Protein 1SCZ (pdb70)

Solvent-accessible surface area: 13962 Å² total; per-residue (Å²): 159,217,119,149,182,227,98,128,88,90,202,120,140,92,137,73,35,98,138,87,110,128,26,112,105,64,40,42,58,84,38,23,84,39,53,0,27,0,90,40,0,45,52,52,53,158,120,113,20,125,62,30,90,158,196,61,64,17,143,11,9,50,24,0,15,7,0,48,0,0,6,34,0,1,106,79,55,71,47,0,3,0,13,44,97,68,155,92,66,62,112,33,147,97,28,14,0,1,21,16,17,71,22,120,232,44,116,44,30,2,10,3,94,68,0,50,99,37,38,50,10,72,0,17,91,98,15,126,73,12,32,70,64,2,172,90,64,142,33,69,116,127,26,52,75,51,12,3,0,1,0,29,47,22,17,114,156,54,34,98,86,53,88,14,84,12,40,71,108,8,3,0,10,0,2,1,7,15,63,114,105,57,83,38,97,41,147,76,129,115,77,115,20,11,12,2,60,0,0,0,0,13,5,87,122,20,0,66,34,211,40,0,74,15,0,2,51,6,0,47,55,2,1,49,62,23,76,54,60,149,114,97,98

InterPro domains:
  IPR000089 Biotin/lipoyl attachment [PF00364] (5-76)
  IPR000089 Biotin/lipoyl attachment [PS50968] (3-78)
  IPR001078 2-oxoacid dehydrogenase acyltransferase, catalytic domain [PF00198] (175-403)
  IPR003016 2-oxo acid dehydrogenase, lipoyl-binding site [PS00189] (28-57)
  IPR004167 Peripheral subunit-binding domain [PF02817] (114-147)
  IPR004167 Peripheral subunit-binding domain [PS51826] (113-150)
  IPR006255 Dihydrolipoamide succinyltransferase [TIGR01347] (4-405)
  IPR011053 Single hybrid motif [SSF51230] (2-95)
  IPR023213 Chloramphenicol acetyltransferase-like domain superfamily [G3DSA:3.30.559.10] (159-402)
  IPR036625 E3-binding domain superfamily [G3DSA:4.10.320.10] (103-153)
  IPR036625 E3-binding domain superfamily [SSF47005] (106-151)
  IPR050537 2-oxoacid dehydrogenase [PTHR43416] (1-404)

Structure (mmCIF, N/CA/C/O backbone):
data_1SCZ
#
_entry.id   1SCZ
#
_cell.length_a   220.576
_cell.length_b   220.576
_cell.length_c   220.576
_cell.angle_alpha   90.00
_cell.angle_beta   90.00
_cell.angle_gamma   90.00
#
_symmetry.space_group_name_H-M   'F 4 3 2'
#
loop_
_entity.id
_entity.type
_entity.pdbx_description
1 polymer 'Dihydrolipoamide Succinyltransferase'
2 water water
#
loop_
_atom_site.group_PDB
_atom_site.id
_atom_site.type_symbol
_atom_site.label_atom_id
_atom_site.label_alt_id
_atom_site.label_comp_id
_atom_site.label_asym_id
_atom_site.label_entity_id
_atom_site.label_seq_id
_atom_site.pdbx_PDB_ins_code
_atom_site.Cartn_x
_atom_site.Cartn_y
_atom_site.Cartn_z
_atom_site.occupancy
_atom_site.B_iso_or_equiv
_atom_site.auth_seq_id
_atom_site.auth_comp_id
_atom_site.auth_asym_id
_atom_site.auth_atom_id
_atom_site.pdbx_PDB_model_num
ATOM 1 N N . ALA A 1 1 ? 49.520 119.727 51.425 1.00 40.23 172 ALA A N 1
ATOM 2 C CA . ALA A 1 1 ? 50.939 119.354 51.687 1.00 39.96 172 ALA A CA 1
ATOM 3 C C . ALA A 1 1 ? 51.701 120.488 52.382 1.00 38.48 172 ALA A C 1
ATOM 4 O O . ALA A 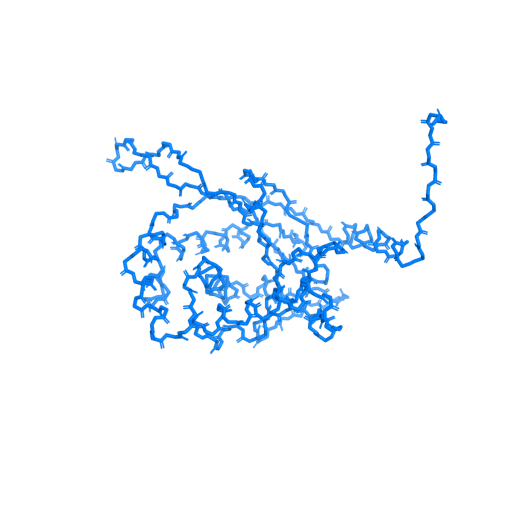1 1 ? 52.147 120.325 53.517 1.00 40.67 172 ALA A O 1
ATOM 6 N N . ARG A 1 2 ? 51.844 121.629 51.709 1.00 35.41 173 ARG A N 1
ATOM 7 C CA . ARG A 1 2 ? 52.559 122.778 52.276 1.00 32.38 173 ARG A CA 1
ATOM 8 C C . ARG A 1 2 ? 51.940 123.200 53.616 1.00 31.24 173 ARG A C 1
ATOM 9 O O . ARG A 1 2 ? 50.717 123.238 53.761 1.00 28.61 173 ARG A O 1
ATOM 17 N N . SER A 1 3 ? 52.781 123.524 54.594 1.00 29.54 174 SER A N 1
ATOM 18 C CA . SER A 1 3 ? 52.280 123.913 55.908 1.00 30.59 174 SER A CA 1
ATOM 19 C C . SER A 1 3 ? 51.594 125.281 55.964 1.00 30.48 174 SER A C 1
ATOM 20 O O . SER A 1 3 ? 51.058 125.665 56.998 1.00 28.73 174 SER A O 1
ATOM 23 N N . GLU A 1 4 ? 51.602 126.010 54.853 1.00 31.52 175 GLU A N 1
ATOM 24 C CA . GLU A 1 4 ? 50.952 127.314 54.809 1.00 33.66 175 GLU A CA 1
ATOM 25 C C . GLU A 1 4 ? 50.366 127.640 53.445 1.00 33.90 175 GLU A C 1
ATOM 26 O O . 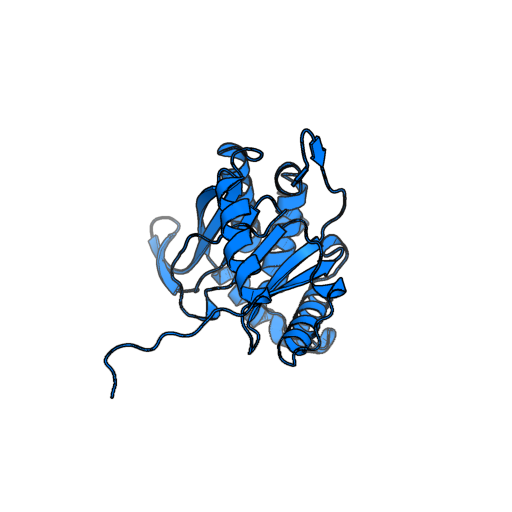GLU A 1 4 ? 50.952 127.322 52.411 1.00 33.22 175 GLU A O 1
ATOM 32 N N . LYS A 1 5 ? 49.193 128.264 53.457 1.00 34.20 176 LYS A N 1
ATOM 33 C CA . LYS A 1 5 ? 48.506 128.648 52.234 1.00 35.72 176 LYS A CA 1
ATOM 34 C C . LYS A 1 5 ? 48.238 130.147 52.258 1.00 36.53 176 LYS A C 1
ATOM 35 O O . LYS A 1 5 ? 47.446 130.637 53.064 1.00 35.75 176 LYS A O 1
ATOM 41 N N . ARG A 1 6 ? 48.904 130.870 51.367 1.00 37.04 177 ARG A N 1
ATOM 42 C CA . ARG A 1 6 ? 48.757 132.313 51.290 1.00 39.26 177 ARG A CA 1
ATOM 43 C C . ARG A 1 6 ? 47.749 132.691 50.205 1.00 40.54 177 ARG A C 1
ATOM 44 O O . ARG A 1 6 ? 47.964 132.411 49.027 1.00 41.84 177 ARG A O 1
ATOM 52 N N . VAL A 1 7 ? 46.644 133.315 50.605 1.00 40.83 178 VAL A N 1
ATOM 53 C CA . VAL A 1 7 ? 45.617 133.724 49.653 1.00 41.57 178 VAL A CA 1
ATOM 54 C C . VAL A 1 7 ? 45.458 135.241 49.638 1.00 42.44 178 VAL A C 1
ATOM 55 O O . VAL A 1 7 ? 45.094 135.854 50.642 1.00 41.84 178 VAL A O 1
ATOM 59 N N . PRO A 1 8 ? 45.743 135.870 48.490 1.00 43.42 179 PRO A N 1
ATOM 60 C CA . PRO A 1 8 ? 45.623 137.324 48.366 1.00 44.05 179 PRO A CA 1
ATOM 61 C C . PRO A 1 8 ? 44.192 137.794 48.596 1.00 43.96 179 PRO A C 1
ATOM 62 O O . PRO A 1 8 ? 43.237 137.123 48.197 1.00 42.67 179 PRO A O 1
ATOM 66 N N . MET A 1 9 ? 44.046 138.939 49.251 1.00 45.60 180 MET A N 1
ATOM 67 C CA . MET A 1 9 ? 42.723 139.497 49.501 1.00 48.33 180 MET A CA 1
ATOM 68 C C . MET A 1 9 ? 42.303 140.249 48.248 1.00 49.39 180 MET A C 1
ATOM 69 O O . MET A 1 9 ? 43.117 140.952 47.647 1.00 48.38 180 MET A O 1
ATOM 74 N N . THR A 1 10 ? 41.043 140.098 47.850 1.00 51.44 181 THR A N 1
ATOM 75 C CA . THR A 1 10 ? 40.545 140.805 46.678 1.00 54.07 181 THR A CA 1
ATOM 76 C C . THR A 1 10 ? 40.630 142.295 46.988 1.00 56.10 181 THR A C 1
ATOM 77 O O . THR A 1 10 ? 40.783 142.684 48.148 1.00 55.52 181 THR A O 1
ATOM 81 N N . ARG A 1 11 ? 40.531 143.125 45.955 1.00 58.92 182 ARG A N 1
ATOM 82 C CA . ARG A 1 11 ? 40.605 144.569 46.130 1.00 61.41 182 ARG A CA 1
ATOM 83 C C . ARG A 1 11 ? 39.394 145.080 46.908 1.00 61.44 182 ARG A C 1
ATOM 84 O O . ARG A 1 11 ? 39.501 146.034 47.677 1.00 60.33 182 ARG A O 1
ATOM 92 N N . LEU A 1 12 ? 38.244 144.439 46.715 1.00 62.21 183 LEU A N 1
ATOM 93 C CA . LEU A 1 12 ? 37.035 144.856 47.419 1.00 63.55 183 LEU A CA 1
ATOM 94 C C . LEU A 1 12 ? 37.251 144.582 48.910 1.00 64.34 183 LEU A C 1
ATOM 95 O O . LEU A 1 12 ? 37.216 145.505 49.721 1.00 64.43 183 LEU A O 1
ATOM 100 N N . ARG A 1 13 ? 37.497 143.317 49.254 1.00 65.52 184 ARG A N 1
ATOM 101 C CA . ARG A 1 13 ? 37.728 142.896 50.642 1.00 66.60 184 ARG A CA 1
ATOM 102 C C . ARG A 1 13 ? 38.902 143.663 51.256 1.00 67.11 184 ARG A C 1
ATOM 103 O O . ARG A 1 13 ? 39.036 143.745 52.480 1.00 67.18 184 ARG A O 1
ATOM 111 N N . LYS A 1 14 ? 39.755 144.212 50.392 1.00 67.29 185 LYS A N 1
ATOM 112 C CA . LYS A 1 14 ? 40.917 144.989 50.819 1.00 67.84 185 LYS A CA 1
ATOM 113 C C . LYS A 1 14 ? 40.425 146.234 51.554 1.00 68.16 185 LYS A C 1
ATOM 114 O O . LYS A 1 14 ? 40.889 146.522 52.670 1.00 68.78 185 LYS A O 1
ATOM 120 N N . ARG A 1 15 ? 39.490 146.958 50.934 1.00 67.94 186 ARG A N 1
ATOM 121 C CA . ARG A 1 15 ? 38.948 148.178 51.513 1.00 67.90 186 ARG A CA 1
ATOM 122 C C . ARG A 1 15 ? 37.615 147.943 52.233 1.00 66.90 186 ARG A C 1
ATOM 123 O O . ARG A 1 15 ? 36.709 148.788 52.206 1.00 68.20 186 ARG A O 1
ATOM 131 N N . VAL A 1 16 ? 37.491 146.788 52.866 1.00 65.20 187 VAL A N 1
ATOM 132 C CA . VAL A 1 16 ? 36.297 146.460 53.625 1.00 63.82 187 VAL A CA 1
ATOM 133 C C . VAL A 1 16 ? 36.847 146.226 55.022 1.00 63.39 187 VAL A C 1
ATOM 134 O O . VAL A 1 16 ? 36.253 146.619 56.041 1.00 62.43 187 VAL A O 1
ATOM 138 N N . ALA A 1 17 ? 38.008 145.577 55.029 1.00 62.81 188 ALA A N 1
ATOM 139 C CA . ALA A 1 17 ? 38.754 145.281 56.228 1.00 62.95 188 ALA A CA 1
ATOM 140 C C . ALA A 1 17 ? 39.462 146.590 56.530 1.00 63.17 188 ALA A C 1
ATOM 141 O O . ALA A 1 17 ? 39.737 146.897 5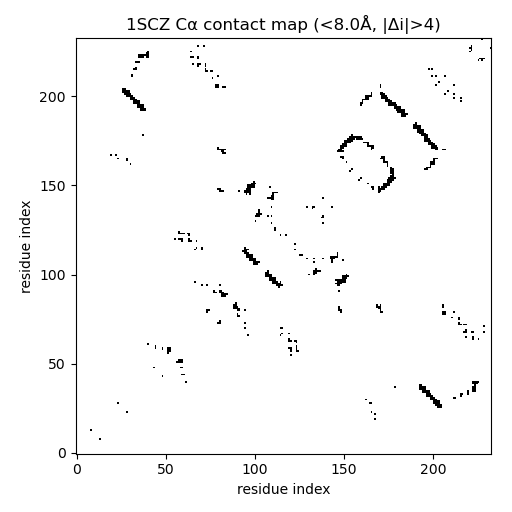7.683 1.00 63.02 188 ALA A O 1
ATOM 143 N N . GLU A 1 18 ? 39.758 147.356 55.480 1.00 64.14 189 GLU A N 1
ATOM 144 C CA . GLU A 1 18 ? 40.429 148.646 55.632 1.00 65.10 189 GLU A CA 1
ATOM 145 C C . GLU A 1 18 ? 39.412 149.761 55.721 1.00 65.17 189 GLU A C 1
ATOM 146 O O . GLU A 1 18 ? 39.607 150.849 55.174 1.00 66.60 189 GLU A O 1
ATOM 152 N N . ARG A 1 19 ? 38.301 149.475 56.378 1.00 64.44 190 ARG A N 1
ATOM 153 C CA . ARG A 1 19 ? 37.268 150.483 56.571 1.00 63.38 190 ARG A CA 1
ATOM 154 C C . ARG A 1 19 ? 36.749 150.322 57.981 1.00 61.51 190 ARG A C 1
ATOM 155 O O . ARG A 1 19 ? 36.710 151.294 58.736 1.00 61.43 190 ARG A O 1
ATOM 163 N N . LEU A 1 20 ? 36.396 149.098 58.367 1.00 60.10 191 LEU A N 1
ATOM 164 C CA . LEU A 1 20 ? 35.914 148.893 59.731 1.00 58.44 191 LEU A CA 1
ATOM 165 C C . LEU A 1 20 ? 37.042 149.267 60.679 1.00 56.59 191 LEU A C 1
ATOM 166 O O . LEU A 1 20 ? 36.799 149.598 61.838 1.00 58.08 191 LEU A O 1
ATOM 171 N N . LEU A 1 21 ? 38.277 149.212 60.185 1.00 54.28 192 LEU A N 1
ATOM 172 C CA . LEU A 1 21 ? 39.440 149.548 60.996 1.00 51.51 192 LEU A CA 1
ATOM 173 C C . LEU A 1 21 ? 39.538 151.059 61.102 1.00 51.92 192 LEU A C 1
ATOM 174 O O . LEU A 1 21 ? 39.903 151.598 62.147 1.00 52.61 192 LEU A O 1
ATOM 179 N N . GLU A 1 22 ? 39.208 151.740 60.010 1.00 51.18 193 GLU A N 1
ATOM 180 C CA . GLU A 1 22 ? 39.261 153.196 59.974 1.00 51.10 193 GLU A CA 1
ATOM 181 C C . GLU A 1 22 ? 38.141 153.762 60.826 1.00 49.95 193 GLU A C 1
ATOM 182 O O . GLU A 1 22 ? 38.350 154.675 61.626 1.00 48.47 193 GLU A O 1
ATOM 188 N N . ALA A 1 23 ? 36.948 153.207 60.648 1.00 48.65 194 ALA A N 1
ATOM 189 C CA . ALA A 1 23 ? 35.780 153.647 61.395 1.00 47.40 194 ALA A CA 1
ATOM 190 C C . ALA A 1 23 ? 35.912 153.269 62.865 1.00 46.73 194 ALA A C 1
ATOM 191 O O . ALA A 1 23 ? 35.590 154.062 63.745 1.00 46.81 194 ALA A O 1
ATOM 193 N N . LYS A 1 24 ? 36.398 152.061 63.127 1.00 46.85 195 LYS A N 1
ATOM 194 C CA . LYS A 1 24 ? 36.565 151.586 64.497 1.00 47.54 195 LYS A CA 1
ATOM 195 C C . LYS A 1 24 ? 37.570 152.437 65.268 1.00 46.56 195 LYS A C 1
ATOM 196 O O . LYS A 1 24 ? 37.502 152.526 66.492 1.00 47.42 195 LYS A O 1
ATOM 202 N N . ASN A 1 25 ? 38.503 153.059 64.555 1.00 44.89 196 ASN A N 1
ATOM 203 C CA . ASN A 1 25 ? 39.503 153.902 65.205 1.00 43.44 196 ASN A CA 1
ATOM 204 C C . ASN A 1 25 ? 39.059 155.356 65.204 1.00 41.74 196 ASN A C 1
ATOM 205 O O . ASN A 1 25 ? 39.704 156.218 65.796 1.00 41.30 196 ASN A O 1
ATOM 210 N N . SER A 1 26 ? 37.943 155.618 64.540 1.00 39.52 197 SER A N 1
ATOM 211 C CA . SER A 1 26 ? 37.408 156.965 64.462 1.00 38.20 197 SER A CA 1
ATOM 212 C C . SER A 1 26 ? 36.292 157.186 65.482 1.00 35.56 197 SER A C 1
ATOM 213 O O . SER A 1 26 ? 35.826 158.310 65.667 1.00 36.09 197 SER A O 1
ATOM 216 N N . THR A 1 27 ? 35.868 156.114 66.145 1.00 32.14 198 THR A N 1
ATOM 217 C CA . THR A 1 27 ? 34.804 156.209 67.137 1.00 28.62 198 THR A CA 1
ATOM 218 C C . THR A 1 27 ? 35.257 155.677 68.497 1.00 25.17 198 THR A C 1
ATOM 219 O O . THR A 1 27 ? 36.228 154.928 68.586 1.00 25.14 198 THR A O 1
ATOM 223 N N . ALA A 1 28 ? 34.557 156.071 69.556 1.00 20.12 199 ALA A N 1
ATOM 224 C CA . ALA A 1 28 ? 34.902 155.617 70.900 1.00 17.76 199 ALA A CA 1
ATOM 225 C C . ALA A 1 28 ? 33.854 154.605 71.351 1.00 16.00 199 ALA A C 1
ATOM 226 O O . ALA A 1 28 ? 33.020 154.883 72.213 1.00 13.09 199 ALA A O 1
ATOM 228 N N . MET A 1 29 ? 33.903 153.421 70.763 1.00 13.92 200 MET A N 1
ATOM 229 C CA . MET A 1 29 ? 32.926 152.399 71.086 1.00 14.18 200 MET A CA 1
ATOM 230 C C . MET A 1 29 ? 33.087 151.781 72.469 1.00 13.35 200 MET A C 1
ATOM 231 O O . MET A 1 29 ? 34.191 151.446 72.891 1.00 9.57 200 MET A O 1
ATOM 236 N N . LEU A 1 30 ? 31.958 151.650 73.159 1.00 11.71 201 LEU A N 1
ATOM 237 C CA . LEU A 1 30 ? 31.890 151.038 74.477 1.00 10.68 201 LEU A CA 1
ATOM 238 C C . LEU A 1 30 ? 30.694 150.099 74.395 1.00 11.19 201 LEU A C 1
ATOM 239 O O . LEU A 1 30 ? 29.912 150.180 73.449 1.00 11.45 201 LEU A O 1
ATOM 244 N N . THR A 1 31 ? 30.546 149.206 75.367 1.00 10.45 202 THR A N 1
ATOM 245 C CA . THR A 1 31 ? 29.420 148.280 75.355 1.00 9.73 202 THR A CA 1
ATOM 246 C C . THR A 1 31 ? 28.805 148.180 76.741 1.00 11.25 202 THR A C 1
ATOM 247 O O . THR A 1 31 ? 29.518 148.116 77.749 1.00 10.41 202 THR A O 1
ATOM 251 N N . THR A 1 32 ? 27.477 148.198 76.790 1.00 9.91 203 THR A N 1
ATOM 252 C CA . THR A 1 32 ? 26.769 148.083 78.050 1.00 11.49 203 THR A CA 1
ATOM 253 C C . THR A 1 32 ? 25.816 146.897 77.888 1.00 11.42 203 THR A C 1
ATOM 254 O O . THR A 1 32 ? 25.349 146.617 76.778 1.00 9.21 203 THR A O 1
ATOM 258 N N . PHE A 1 33 ? 25.547 146.196 78.988 1.00 9.12 204 PHE A N 1
ATOM 259 C CA . PHE A 1 33 ? 24.723 144.993 78.951 1.00 10.36 204 PHE A CA 1
ATOM 260 C C . PHE A 1 33 ? 23.535 144.980 79.899 1.00 10.52 204 PHE A C 1
ATOM 261 O O . PHE A 1 33 ? 23.485 145.710 80.885 1.00 10.25 204 PHE A O 1
ATOM 269 N N . ASN A 1 34 ? 22.592 144.099 79.595 1.00 11.34 205 ASN A N 1
ATOM 270 C CA . ASN A 1 34 ? 21.422 143.901 80.425 1.00 12.05 205 ASN A CA 1
ATOM 271 C C . ASN A 1 34 ? 20.850 142.540 80.052 1.00 11.56 205 ASN A C 1
ATOM 272 O O . ASN A 1 34 ? 21.407 141.844 79.197 1.00 11.88 205 ASN A O 1
ATOM 277 N N . GLU A 1 35 ? 19.756 142.152 80.694 1.00 10.32 206 GLU A N 1
ATOM 278 C CA . GLU A 1 35 ? 19.140 140.856 80.426 1.00 12.94 206 GLU A CA 1
ATOM 279 C C . GLU A 1 35 ? 17.629 141.016 80.335 1.00 12.80 206 GLU A C 1
ATOM 280 O O . GLU A 1 35 ? 17.065 141.961 80.883 1.00 12.78 206 GLU A O 1
ATOM 286 N N . VAL A 1 36 ? 16.971 140.087 79.654 1.00 11.78 207 VAL A N 1
ATOM 287 C CA . VAL A 1 36 ? 15.533 140.183 79.507 1.00 12.82 207 VAL A CA 1
ATOM 288 C C . VAL A 1 36 ? 14.841 138.837 79.581 1.00 11.65 207 VAL A C 1
ATOM 289 O O . VAL A 1 36 ? 15.306 137.850 79.006 1.00 11.18 207 VAL A O 1
ATOM 293 N N . ASN A 1 37 ? 13.732 138.815 80.312 1.00 9.66 208 ASN A N 1
ATOM 294 C CA . ASN A 1 37 ? 12.916 137.619 80.468 1.00 10.83 208 ASN A CA 1
ATOM 295 C C . ASN A 1 37 ? 12.024 137.546 79.227 1.00 10.44 208 ASN A C 1
ATOM 296 O O . ASN A 1 37 ? 11.163 138.397 79.029 1.00 11.36 208 ASN A O 1
ATOM 301 N N . MET A 1 38 ? 12.242 136.531 78.398 1.00 10.76 209 MET A N 1
ATOM 302 C CA . MET A 1 38 ? 11.480 136.355 77.163 1.00 11.50 209 MET A CA 1
ATOM 303 C C . MET A 1 38 ? 10.181 135.561 77.332 1.00 11.81 209 MET A C 1
ATOM 304 O O . MET A 1 38 ? 9.449 135.347 76.367 1.00 12.41 209 MET A O 1
ATOM 309 N N . LYS A 1 39 ? 9.896 135.133 78.556 1.00 12.95 210 LYS A N 1
ATOM 310 C CA . LYS A 1 39 ? 8.687 134.359 78.829 1.00 15.00 210 LYS A CA 1
ATOM 311 C C . LYS A 1 39 ? 7.420 135.083 78.351 1.00 13.45 210 LYS A C 1
ATOM 312 O O . LYS A 1 39 ? 6.588 134.501 77.654 1.00 13.79 210 LYS A O 1
ATOM 318 N N . PRO A 1 40 ? 7.255 136.364 78.719 1.00 13.79 211 PRO A N 1
ATOM 319 C CA . PRO A 1 40 ? 6.051 137.074 78.273 1.00 12.62 211 PRO A CA 1
ATOM 320 C C . PRO A 1 40 ? 5.869 137.049 76.757 1.00 12.27 211 PRO A C 1
ATOM 321 O O . PRO A 1 40 ? 4.776 136.777 76.265 1.00 11.36 211 PRO A O 1
ATOM 325 N N . ILE A 1 41 ? 6.936 137.316 76.009 1.00 12.04 212 ILE A N 1
ATOM 326 C CA . ILE A 1 41 ? 6.827 137.299 74.553 1.00 11.82 212 ILE A CA 1
ATOM 327 C C . ILE A 1 41 ? 6.602 135.885 74.025 1.00 12.80 212 ILE A C 1
ATOM 328 O O . ILE A 1 41 ? 5.831 135.687 73.081 1.00 12.20 212 ILE A O 1
ATOM 333 N N . MET A 1 42 ? 7.258 134.900 74.630 1.00 12.20 213 MET A N 1
ATOM 334 C CA . MET A 1 42 ? 7.067 133.522 74.193 1.00 14.94 213 MET A CA 1
ATOM 335 C C . MET A 1 42 ? 5.622 133.085 74.445 1.00 14.90 213 MET A C 1
ATOM 336 O O . MET A 1 42 ? 5.056 132.328 73.662 1.00 15.46 213 MET A O 1
ATOM 341 N N . ASP A 1 43 ? 5.023 133.567 75.531 1.00 14.54 214 ASP A N 1
ATOM 342 C CA . ASP A 1 43 ? 3.636 133.222 75.827 1.00 16.50 214 ASP A CA 1
ATOM 343 C C . ASP A 1 43 ? 2.679 133.892 74.844 1.00 15.89 214 ASP A C 1
ATOM 344 O O . ASP A 1 43 ? 1.660 133.313 74.482 1.00 17.51 214 ASP A O 1
ATOM 349 N N . LEU A 1 44 ? 3.000 135.112 74.417 1.00 15.60 215 LEU A N 1
ATOM 350 C CA . LEU A 1 44 ? 2.146 135.814 73.464 1.00 15.17 215 LEU A CA 1
ATOM 351 C C . LEU A 1 44 ? 2.163 135.082 72.126 1.00 17.05 215 LEU A C 1
ATOM 352 O O . LEU A 1 44 ? 1.133 134.977 71.453 1.00 18.05 215 LEU A O 1
ATOM 357 N N . ARG A 1 45 ? 3.328 134.574 71.735 1.00 16.67 216 ARG A N 1
ATOM 358 C CA . ARG A 1 45 ? 3.429 133.844 70.477 1.00 18.28 216 ARG A CA 1
ATOM 359 C C . ARG A 1 45 ? 2.614 132.545 70.548 1.00 18.86 216 ARG A C 1
ATOM 360 O O . ARG A 1 45 ? 1.940 132.175 69.590 1.00 18.35 216 ARG A O 1
ATOM 368 N N . LYS A 1 46 ? 2.673 131.854 71.682 1.00 19.27 217 LYS A N 1
ATOM 369 C CA . LYS A 1 46 ? 1.918 130.612 71.842 1.00 22.55 217 LYS A CA 1
ATOM 370 C C . LYS A 1 46 ? 0.408 130.873 71.903 1.00 21.72 217 LYS A C 1
ATOM 371 O O . LYS A 1 46 ? -0.385 130.140 71.315 1.00 19.92 217 LYS A O 1
ATOM 377 N N . GLN A 1 47 ? 0.014 131.927 72.607 1.00 21.17 218 GLN A N 1
ATOM 378 C CA . GLN A 1 47 ? -1.402 132.235 72.733 1.00 22.16 218 GLN A CA 1
ATOM 379 C C . GLN A 1 47 ? -2.052 132.783 71.461 1.00 20.69 218 GLN A C 1
ATOM 380 O O . GLN A 1 47 ? -3.167 132.398 71.124 1.00 21.03 218 GLN A O 1
ATOM 386 N N . TYR A 1 48 ? -1.349 133.662 70.749 1.00 18.06 219 TYR A N 1
ATOM 387 C CA . TYR A 1 48 ? -1.903 134.289 69.551 1.00 18.10 219 TYR A CA 1
ATOM 388 C C . TYR A 1 48 ? -1.282 133.917 68.207 1.00 17.76 219 TYR A C 1
ATOM 389 O O . TYR A 1 48 ? -1.730 134.401 67.168 1.00 18.00 219 TYR A O 1
ATOM 398 N N . GLY A 1 49 ? -0.257 133.072 68.226 1.00 18.33 220 GLY A N 1
ATOM 399 C CA . GLY A 1 49 ? 0.411 132.688 66.995 1.00 19.80 220 GLY A CA 1
ATOM 400 C C . GLY A 1 49 ? -0.495 132.192 65.881 1.00 21.61 220 GLY A C 1
ATOM 401 O O . GLY A 1 49 ? -0.425 132.676 64.751 1.00 21.61 220 GLY A O 1
ATOM 402 N N . GLU A 1 50 ? -1.349 131.225 66.193 1.00 23.14 221 GLU A N 1
ATOM 403 C CA . GLU A 1 50 ? -2.254 130.668 65.196 1.00 25.06 221 GLU A CA 1
ATOM 404 C C . GLU A 1 50 ? -3.178 131.738 64.624 1.00 22.67 221 GLU A C 1
ATOM 405 O O . GLU A 1 50 ? -3.244 131.924 63.411 1.00 22.79 221 GLU A O 1
ATOM 411 N N . ALA A 1 51 ? -3.882 132.449 65.498 1.00 20.29 222 ALA A N 1
ATOM 412 C CA . ALA A 1 51 ? -4.802 133.496 65.056 1.00 21.01 222 ALA A CA 1
ATOM 413 C C . ALA A 1 51 ? -4.079 134.634 64.338 1.00 20.28 222 ALA A C 1
ATOM 414 O O . ALA A 1 51 ? -4.650 135.281 63.457 1.00 22.50 222 ALA A O 1
ATOM 416 N N . PHE A 1 52 ? -2.829 134.887 64.711 1.00 18.52 223 PHE A N 1
ATOM 417 C CA . PHE A 1 52 ? -2.065 135.957 64.074 1.00 18.17 223 PHE A CA 1
ATOM 418 C C . PHE A 1 52 ? -1.783 135.587 62.621 1.00 18.20 223 PHE A C 1
ATOM 419 O O . PHE A 1 52 ? -1.993 136.390 61.717 1.00 17.16 223 PHE A O 1
ATOM 427 N N . GLU A 1 53 ? -1.304 134.366 62.403 1.00 21.37 224 GLU A N 1
ATOM 428 C CA . GLU A 1 53 ? -0.981 133.914 61.053 1.00 25.20 224 GLU A CA 1
ATOM 429 C C . GLU A 1 53 ? -2.217 133.843 60.163 1.00 25.58 224 GLU A C 1
ATOM 430 O O . GLU A 1 53 ? -2.152 134.171 58.977 1.00 25.44 224 GLU A O 1
ATOM 436 N N . LYS A 1 54 ? -3.341 133.421 60.735 1.00 26.34 225 LYS A N 1
ATOM 437 C CA . LYS A 1 54 ? -4.581 133.325 59.976 1.00 28.02 225 LYS A CA 1
ATOM 438 C C . LYS A 1 54 ? -5.061 134.696 59.516 1.00 27.25 225 LYS A C 1
ATOM 439 O O . LYS A 1 54 ? -5.490 134.860 58.374 1.00 27.27 225 LYS A O 1
ATOM 445 N N . ARG A 1 55 ? -4.981 135.683 60.404 1.00 25.40 226 ARG A N 1
ATOM 446 C CA . ARG A 1 55 ? -5.419 137.033 60.073 1.00 23.84 226 ARG A CA 1
ATOM 447 C C . ARG A 1 55 ? -4.460 137.820 59.191 1.00 23.52 226 ARG A C 1
ATOM 448 O O . ARG A 1 55 ? -4.897 138.594 58.341 1.00 24.29 226 ARG A O 1
ATOM 456 N N . HIS A 1 56 ? -3.159 137.634 59.386 1.00 21.80 227 HIS A N 1
ATOM 457 C CA . HIS A 1 56 ? -2.187 138.404 58.618 1.00 22.19 227 HIS A CA 1
ATOM 458 C C . HIS A 1 56 ? -1.460 137.684 57.493 1.00 22.09 227 HIS A C 1
ATOM 459 O O . HIS A 1 56 ? -0.850 138.332 56.645 1.00 22.49 227 HIS A O 1
ATOM 466 N N . GLY A 1 57 ? -1.516 136.357 57.486 1.00 22.50 228 GLY A N 1
ATOM 467 C CA . GLY A 1 57 ? -0.833 135.611 56.446 1.00 24.05 228 GLY A CA 1
ATOM 468 C C . GLY A 1 57 ? 0.672 135.582 56.661 1.00 26.96 228 GLY A C 1
ATOM 469 O O . GLY A 1 57 ? 1.437 135.374 55.717 1.00 28.61 228 GLY A O 1
ATOM 470 N N . ILE A 1 58 ? 1.096 135.799 57.904 1.00 26.07 229 ILE A N 1
ATOM 471 C CA . ILE A 1 58 ? 2.513 135.789 58.261 1.00 25.84 229 ILE A CA 1
ATOM 472 C C . ILE A 1 58 ? 2.634 135.319 59.710 1.00 25.78 229 ILE A C 1
ATOM 473 O O . ILE A 1 58 ? 1.739 135.536 60.522 1.00 25.85 229 ILE A O 1
ATOM 478 N N . ARG A 1 59 ? 3.744 134.667 60.026 1.00 25.18 230 ARG A N 1
ATOM 479 C CA . ARG A 1 59 ? 3.982 134.152 61.365 1.00 26.37 230 ARG A CA 1
ATOM 480 C C . ARG A 1 59 ? 4.462 135.268 62.299 1.00 23.65 230 ARG A C 1
ATOM 481 O O . ARG A 1 59 ? 5.187 136.167 61.878 1.00 21.06 230 ARG A O 1
ATOM 489 N N . LEU A 1 60 ? 4.029 135.228 63.556 1.00 21.82 231 LEU A N 1
ATOM 490 C CA . LEU A 1 60 ? 4.453 136.229 64.532 1.00 20.55 231 LEU A CA 1
ATOM 491 C C . LEU A 1 60 ? 5.779 135.765 65.128 1.00 20.99 231 LEU A C 1
ATOM 492 O O . LEU A 1 60 ? 5.822 134.792 65.881 1.00 21.03 231 LEU A O 1
ATOM 497 N N . GLY A 1 61 ? 6.859 136.457 64.783 1.00 20.23 232 GLY A N 1
ATOM 498 C CA . GLY A 1 61 ? 8.163 136.080 65.298 1.00 20.76 232 GLY A CA 1
ATOM 499 C C . GLY A 1 61 ? 8.605 136.953 66.455 1.00 20.72 232 GLY A C 1
ATOM 500 O O . GLY A 1 61 ? 7.793 137.651 67.062 1.00 21.93 232 GLY A O 1
ATOM 501 N N . PHE A 1 62 ? 9.897 136.912 66.762 1.00 21.70 233 PHE A N 1
ATOM 502 C CA . PHE A 1 62 ? 10.453 137.708 67.846 1.00 21.01 233 PHE A CA 1
ATOM 503 C C . PHE A 1 62 ? 10.880 139.088 67.356 1.00 20.49 233 PHE A C 1
ATOM 504 O O . PHE A 1 62 ? 10.724 140.082 68.066 1.00 18.36 233 PHE A O 1
ATOM 512 N N . MET A 1 63 ? 11.415 139.137 66.140 1.00 20.51 234 MET A N 1
ATOM 513 C CA . MET A 1 63 ? 11.903 140.383 65.547 1.00 21.60 234 MET A CA 1
ATOM 514 C C . MET A 1 63 ? 10.966 141.583 65.552 1.00 20.59 234 MET A C 1
ATOM 515 O O . MET A 1 63 ? 11.422 142.704 65.775 1.00 21.44 234 MET A O 1
ATOM 520 N N . SER A 1 64 ? 9.675 141.381 65.287 1.00 18.21 235 SER A N 1
ATOM 521 C CA . SER A 1 64 ? 8.761 142.516 65.290 1.00 16.51 235 SER A CA 1
ATOM 522 C C . SER A 1 64 ? 8.692 143.125 66.687 1.00 14.79 235 SER A C 1
ATOM 523 O O . SER A 1 64 ? 8.555 144.339 66.822 1.00 15.27 235 SER A O 1
ATOM 526 N N . PHE A 1 65 ? 8.794 142.295 67.724 1.00 13.31 236 PHE A N 1
ATOM 527 C CA . PHE A 1 65 ? 8.791 142.819 69.094 1.00 12.74 236 PHE A CA 1
ATOM 528 C C . PHE A 1 65 ? 10.060 143.652 69.317 1.00 12.66 236 PHE A C 1
ATOM 529 O O . PHE A 1 65 ? 10.004 144.754 69.863 1.00 13.30 236 PHE A O 1
ATOM 537 N N . TYR A 1 66 ? 11.206 143.125 68.889 1.00 11.72 237 TYR A N 1
ATOM 538 C CA . TYR A 1 66 ? 12.475 143.842 69.047 1.00 12.90 237 TYR A CA 1
ATOM 539 C C . TYR A 1 66 ? 12.426 145.185 68.314 1.00 12.68 237 TYR A C 1
ATOM 540 O O . TYR A 1 66 ? 12.813 146.217 68.858 1.00 11.40 237 TYR A O 1
ATOM 549 N N . VAL A 1 67 ? 11.952 145.169 67.073 1.00 13.08 238 VAL A N 1
ATOM 550 C CA . VAL A 1 67 ? 11.869 146.396 66.295 1.00 13.54 238 VAL A CA 1
ATOM 551 C C . VAL A 1 67 ? 10.967 147.429 66.960 1.00 13.32 238 VAL A C 1
ATOM 552 O O . VAL A 1 67 ? 11.331 148.600 67.056 1.00 15.79 238 VAL A O 1
ATOM 556 N N . LYS A 1 68 ? 9.798 147.000 67.430 1.00 14.27 239 LYS A N 1
ATOM 557 C CA . LYS A 1 68 ? 8.879 147.915 68.096 1.00 15.41 239 LYS A CA 1
ATOM 558 C C . LYS A 1 68 ? 9.528 148.526 69.331 1.00 15.86 239 LYS A C 1
ATOM 559 O O . LYS A 1 68 ? 9.361 149.716 69.602 1.00 16.09 239 LYS A O 1
ATOM 565 N N . ALA A 1 69 ? 10.268 147.710 70.081 1.00 13.79 240 ALA A N 1
ATOM 566 C CA . ALA A 1 69 ? 10.945 148.194 71.282 1.00 13.25 240 ALA A CA 1
ATOM 567 C C . ALA A 1 69 ? 12.063 149.166 70.915 1.00 12.40 240 ALA A C 1
ATOM 568 O O . ALA A 1 69 ? 12.228 150.200 71.555 1.00 11.50 240 ALA A O 1
ATOM 570 N N . VAL A 1 70 ? 12.837 148.830 69.889 1.00 12.28 241 VAL A N 1
ATOM 571 C CA . VAL A 1 70 ? 13.930 149.700 69.463 1.00 12.31 241 VAL A CA 1
ATOM 572 C C . VAL A 1 70 ? 13.414 151.055 68.973 1.00 13.26 241 VAL A C 1
ATOM 573 O O . VAL A 1 70 ? 13.995 152.091 69.286 1.00 12.89 241 VAL A O 1
ATOM 577 N N . VAL A 1 71 ? 12.311 151.052 68.230 1.00 13.83 242 VAL A N 1
ATOM 578 C CA . VAL A 1 71 ? 11.745 152.306 67.731 1.00 15.21 242 VAL A CA 1
ATOM 579 C C . VAL A 1 71 ? 11.360 153.225 68.879 1.00 15.74 242 VAL A C 1
ATOM 580 O O . VAL A 1 71 ? 11.696 154.409 68.875 1.00 17.96 242 VAL A O 1
ATOM 584 N N . GLU A 1 72 ? 10.664 152.678 69.870 1.00 15.80 243 GLU A N 1
ATOM 585 C CA . GLU A 1 72 ? 10.248 153.470 71.013 1.00 16.55 243 GLU A CA 1
ATOM 586 C C . GLU A 1 72 ? 11.459 153.998 71.786 1.00 16.32 243 GLU A C 1
ATOM 587 O O . GLU A 1 72 ? 11.447 155.128 72.268 1.00 17.35 243 GLU A O 1
ATOM 593 N N . ALA A 1 73 ? 12.505 153.187 71.907 1.00 15.26 244 ALA A N 1
ATOM 594 C CA . ALA A 1 73 ? 13.707 153.621 72.613 1.00 15.13 244 ALA A CA 1
ATOM 595 C C . ALA A 1 73 ? 14.395 154.714 71.789 1.00 16.75 244 ALA A C 1
ATOM 596 O O . ALA A 1 73 ? 14.958 155.661 72.333 1.00 16.07 244 ALA A O 1
ATOM 598 N N . LEU A 1 74 ? 14.342 154.569 70.468 1.00 18.33 245 LEU A N 1
ATOM 599 C CA . LEU A 1 74 ? 14.937 155.543 69.554 1.00 19.94 245 LEU A CA 1
ATOM 600 C C . LEU A 1 74 ? 14.199 156.884 69.683 1.00 21.52 245 LEU A C 1
ATOM 601 O O . LEU A 1 74 ? 14.792 157.950 69.509 1.00 21.76 245 LEU A O 1
ATOM 606 N N . LYS A 1 75 ? 12.904 156.828 69.993 1.00 21.68 246 LYS A N 1
ATOM 607 C CA . LYS A 1 75 ? 12.110 158.041 70.162 1.00 22.66 246 LYS A CA 1
ATOM 608 C C . LYS A 1 75 ? 12.420 158.719 71.489 1.00 22.88 246 LYS A C 1
ATOM 609 O O . LYS A 1 75 ? 12.460 159.944 71.572 1.00 24.31 246 LYS A O 1
ATOM 615 N N . ARG A 1 76 ? 12.641 157.921 72.528 1.00 22.09 247 ARG A N 1
ATOM 616 C CA . ARG A 1 76 ? 12.938 158.468 73.847 1.00 21.82 247 ARG A CA 1
ATOM 617 C C . ARG A 1 76 ? 14.372 158.975 73.977 1.00 20.65 247 ARG A C 1
ATOM 618 O O . ARG A 1 76 ? 14.655 159.813 74.827 1.00 19.69 247 ARG A O 1
ATOM 626 N N . TYR A 1 77 ? 15.278 158.458 73.148 1.00 20.53 248 TYR A N 1
ATOM 627 C CA . TYR A 1 77 ? 16.675 158.889 73.184 1.00 19.08 248 TYR A CA 1
ATOM 628 C C . TYR A 1 77 ? 17.133 159.266 71.780 1.00 20.84 248 TYR A C 1
ATOM 629 O O . TYR A 1 77 ? 17.866 158.523 71.132 1.00 21.62 248 TYR A O 1
ATOM 638 N N . PRO A 1 78 ? 16.709 160.444 71.298 1.00 21.80 249 PRO A N 1
ATOM 639 C CA . PRO A 1 78 ? 17.068 160.928 69.962 1.00 23.18 249 PRO A CA 1
ATOM 640 C C . PRO A 1 78 ? 18.567 160.977 69.678 1.00 23.89 249 PRO A C 1
ATOM 641 O O . PRO A 1 78 ? 18.978 160.884 68.521 1.00 24.48 249 PRO A O 1
ATOM 645 N N . GLU A 1 79 ? 19.377 161.118 70.726 1.00 24.79 250 GLU A N 1
ATOM 646 C CA . GLU A 1 79 ? 20.834 161.159 70.579 1.00 24.85 250 GLU A CA 1
ATOM 647 C C . GLU A 1 79 ? 21.343 159.857 69.966 1.00 22.79 250 GLU A C 1
ATOM 648 O O . GLU A 1 79 ? 22.330 159.845 69.231 1.00 21.73 250 GLU A O 1
ATOM 654 N N . VAL A 1 80 ? 20.669 158.757 70.283 1.00 20.14 251 VAL A N 1
ATOM 655 C CA . VAL A 1 80 ? 21.056 157.453 69.760 1.00 17.83 251 VAL A CA 1
ATOM 656 C C . VAL A 1 80 ? 20.573 157.304 68.317 1.00 18.48 251 VAL A C 1
ATOM 657 O O . VAL A 1 80 ? 21.125 156.530 67.542 1.00 16.82 251 VAL A O 1
ATOM 661 N N . ASN A 1 81 ? 19.542 158.059 67.960 1.00 19.94 252 ASN A N 1
ATOM 662 C CA . ASN A 1 81 ? 18.990 157.992 66.609 1.00 22.27 252 ASN A CA 1
ATOM 663 C C . ASN A 1 81 ? 19.784 158.912 65.687 1.00 23.90 252 ASN A C 1
ATOM 664 O O . ASN A 1 81 ? 19.506 158.995 64.497 1.00 28.70 252 ASN A O 1
ATOM 669 N N . ALA A 1 82 ? 20.787 159.583 66.245 1.00 24.72 253 ALA A N 1
ATOM 670 C CA . ALA A 1 82 ? 21.605 160.526 65.493 1.00 23.96 253 ALA A CA 1
ATOM 671 C C . ALA A 1 82 ? 22.946 159.973 65.022 1.00 24.92 253 ALA A C 1
ATOM 672 O O . ALA A 1 82 ? 23.310 158.837 65.323 1.00 25.76 253 ALA A O 1
ATOM 674 N N . SER A 1 83 ? 23.677 160.801 64.282 1.00 24.76 254 SER A N 1
ATOM 675 C CA . SER A 1 83 ? 24.988 160.435 63.758 1.00 27.53 254 SER A CA 1
ATOM 676 C C . SER A 1 83 ? 25.928 161.624 63.860 1.00 28.97 254 SER A C 1
ATOM 677 O O . SER A 1 83 ? 25.495 162.765 64.020 1.00 29.53 254 SER A O 1
ATOM 680 N N . ILE A 1 84 ? 27.222 161.355 63.769 1.00 31.16 255 ILE A N 1
ATOM 681 C CA . ILE A 1 84 ? 28.208 162.419 63.803 1.00 34.19 255 ILE A CA 1
ATOM 682 C C . ILE A 1 84 ? 28.771 162.558 62.396 1.00 35.89 255 ILE A C 1
ATOM 683 O O . ILE A 1 84 ? 29.314 161.606 61.836 1.00 37.65 255 ILE A O 1
ATOM 688 N N . ASP A 1 85 ? 28.613 163.738 61.815 1.00 37.78 256 ASP A N 1
ATOM 689 C CA . ASP A 1 85 ? 29.122 163.985 60.475 1.00 40.45 256 ASP A CA 1
ATOM 690 C C . ASP A 1 85 ? 30.005 165.222 60.531 1.00 40.46 256 ASP A C 1
ATOM 691 O O . ASP A 1 85 ? 29.513 166.350 60.608 1.00 39.50 256 ASP A O 1
ATOM 696 N N . GLY A 1 86 ? 31.316 164.999 60.509 1.00 41.61 257 GLY A N 1
ATOM 697 C CA . GLY A 1 86 ? 32.251 166.105 60.577 1.00 42.52 257 GLY A CA 1
ATOM 698 C C . GLY A 1 86 ? 32.148 166.781 61.927 1.00 42.59 257 GLY A C 1
ATOM 699 O O . GLY A 1 86 ? 32.319 166.139 62.962 1.00 44.41 257 GLY A O 1
ATOM 700 N N . ASP A 1 87 ? 31.858 168.075 61.922 1.00 42.99 258 ASP A N 1
ATOM 701 C CA . ASP A 1 87 ? 31.732 168.832 63.161 1.00 43.02 258 ASP A CA 1
ATOM 702 C C . ASP A 1 87 ? 30.264 169.017 63.525 1.00 41.21 258 ASP A C 1
ATOM 703 O O . ASP A 1 87 ? 29.919 169.855 64.359 1.00 40.88 258 ASP A O 1
ATOM 708 N N . ASP A 1 88 ? 29.404 168.225 62.898 1.00 39.32 259 ASP A N 1
ATOM 709 C CA . ASP A 1 88 ? 27.971 168.308 63.150 1.00 36.78 259 ASP A CA 1
ATOM 710 C C . ASP A 1 88 ? 27.374 167.016 63.694 1.00 33.07 259 ASP A C 1
ATOM 711 O O . ASP A 1 88 ? 27.899 165.924 63.480 1.00 32.00 259 ASP A O 1
ATOM 716 N N . VAL A 1 89 ? 26.270 167.164 64.412 1.00 29.72 260 VAL A N 1
ATOM 717 C CA . VAL A 1 89 ? 25.534 166.028 64.935 1.00 26.91 260 VAL A CA 1
ATOM 718 C C . VAL A 1 89 ? 24.264 166.062 64.101 1.00 25.51 260 VAL A C 1
ATOM 719 O O . VAL A 1 89 ? 23.561 167.071 64.075 1.00 25.43 260 VAL A O 1
ATOM 723 N N . VAL A 1 90 ? 23.987 164.978 63.391 1.00 23.95 261 VAL A N 1
ATOM 724 C CA . VAL A 1 90 ? 22.801 164.921 62.557 1.00 22.45 261 VAL A CA 1
ATOM 725 C C . VAL A 1 90 ? 21.706 164.100 63.227 1.00 23.16 261 VAL A C 1
ATOM 726 O O . VAL A 1 90 ? 21.847 162.887 63.396 1.00 22.22 261 VAL A O 1
ATOM 730 N N . TYR A 1 91 ? 20.626 164.772 63.615 1.00 22.24 262 TYR A N 1
ATOM 731 C CA . TYR A 1 91 ? 19.490 164.109 64.239 1.00 23.24 262 TYR A CA 1
ATOM 732 C C . TYR A 1 91 ? 18.526 163.707 63.140 1.00 23.72 262 TYR A C 1
ATOM 733 O O . TYR A 1 91 ? 18.214 164.505 62.252 1.00 24.74 262 TYR A O 1
ATOM 742 N N . HIS A 1 92 ? 18.062 162.465 63.193 1.00 22.35 263 HIS A N 1
ATOM 743 C CA . HIS A 1 92 ? 17.146 161.961 62.186 1.00 22.65 263 HIS A CA 1
ATOM 744 C C . HIS A 1 92 ? 15.715 161.983 62.692 1.00 23.56 263 HIS A C 1
ATOM 745 O O . HIS A 1 92 ? 15.428 161.484 63.779 1.00 24.74 263 HIS A O 1
ATOM 752 N N . ASN A 1 93 ? 14.825 162.574 61.899 1.00 24.04 264 ASN A N 1
ATOM 753 C CA . ASN A 1 93 ? 13.413 162.664 62.254 1.00 25.81 264 ASN A CA 1
ATOM 754 C C . ASN A 1 93 ? 12.600 161.551 61.609 1.00 24.62 264 ASN A C 1
ATOM 755 O O . ASN A 1 93 ? 11.423 161.720 61.303 1.00 28.69 264 ASN A O 1
ATOM 760 N N . TYR A 1 94 ? 13.246 160.414 61.398 1.00 21.40 265 TYR A N 1
ATOM 761 C CA . TYR A 1 94 ? 12.598 159.250 60.816 1.00 20.48 265 TYR A CA 1
ATOM 762 C C . TYR A 1 94 ? 13.243 158.040 61.467 1.00 18.55 265 TYR A C 1
ATOM 763 O O . TYR A 1 94 ? 14.231 158.177 62.195 1.00 17.97 265 TYR A O 1
ATOM 772 N N . PHE A 1 95 ? 12.692 156.860 61.218 1.00 17.00 266 PHE A N 1
ATOM 773 C CA . PHE A 1 95 ? 13.231 155.663 61.837 1.00 16.01 266 PHE A CA 1
ATOM 774 C C . PHE A 1 95 ? 13.528 154.523 60.889 1.00 15.16 266 PHE A C 1
ATOM 775 O O . PHE A 1 95 ? 12.643 153.746 60.536 1.00 14.87 266 PHE A O 1
ATOM 783 N N . ASP A 1 96 ? 14.788 154.444 60.473 1.00 15.03 267 ASP A N 1
ATOM 784 C CA . ASP A 1 96 ? 15.256 153.383 59.598 1.00 15.95 267 ASP A CA 1
ATOM 785 C C . ASP A 1 96 ? 16.144 152.522 60.484 1.00 16.83 267 ASP A C 1
ATOM 786 O O . ASP A 1 96 ? 17.016 153.042 61.182 1.00 17.51 267 ASP A O 1
ATOM 791 N N . VAL A 1 97 ? 15.921 151.214 60.470 1.00 16.88 268 VAL A N 1
ATOM 792 C CA . VAL A 1 97 ? 16.719 150.316 61.295 1.00 15.28 268 VAL A CA 1
ATOM 793 C C . VAL A 1 97 ? 17.326 149.216 60.443 1.00 15.80 268 VAL A C 1
ATOM 794 O O . VAL A 1 97 ? 16.606 148.476 59.770 1.00 16.62 268 VAL A O 1
ATOM 798 N N . SER A 1 98 ? 18.652 149.120 60.460 1.00 16.29 269 SER A N 1
ATOM 799 C CA . SER A 1 98 ? 19.353 148.090 59.700 1.00 17.58 269 SER A CA 1
ATOM 800 C C . SER A 1 98 ? 19.173 146.760 60.427 1.00 19.12 269 SER A C 1
ATOM 801 O O . SER A 1 98 ? 19.181 146.708 61.657 1.00 18.65 269 SER A O 1
ATOM 804 N N . MET A 1 99 ? 19.011 145.687 59.667 1.00 19.70 270 MET A N 1
ATOM 805 C CA . MET A 1 99 ? 18.827 144.377 60.262 1.00 23.66 270 MET A CA 1
ATOM 806 C C . MET A 1 99 ? 19.835 143.397 59.676 1.00 23.92 270 MET A C 1
ATOM 807 O O . MET A 1 99 ? 19.848 143.158 58.472 1.00 24.81 270 MET A O 1
ATOM 812 N N . ALA A 1 100 ? 20.678 142.826 60.529 1.00 24.59 271 ALA A N 1
ATOM 813 C CA . ALA A 1 100 ? 21.687 141.884 60.069 1.00 27.32 271 ALA A CA 1
ATOM 814 C C . ALA A 1 100 ? 21.070 140.586 59.557 1.00 29.12 271 ALA A C 1
ATOM 815 O O . ALA A 1 100 ? 20.252 139.966 60.233 1.00 29.46 271 ALA A O 1
ATOM 817 N N . VAL A 1 101 ? 21.455 140.190 58.348 1.00 32.45 272 VAL A N 1
ATOM 818 C CA . VAL A 1 101 ? 20.961 138.956 57.749 1.00 37.49 272 VAL A CA 1
ATOM 819 C C . VAL A 1 101 ? 22.134 138.176 57.164 1.00 39.99 272 VAL A C 1
ATOM 820 O O . VAL A 1 101 ? 22.928 138.713 56.389 1.00 39.06 272 VAL A O 1
ATOM 824 N N . SER A 1 102 ? 22.248 136.909 57.550 1.00 44.73 273 SER A N 1
ATOM 825 C CA . SER A 1 102 ? 23.332 136.061 57.070 1.00 49.56 273 SER A CA 1
ATOM 826 C C . SER A 1 102 ? 23.091 135.594 55.641 1.00 51.63 273 SER A C 1
ATOM 827 O O . SER A 1 102 ? 22.072 134.968 55.342 1.00 52.23 273 SER A O 1
ATOM 830 N N . THR A 1 103 ? 24.037 135.914 54.764 1.00 54.30 274 THR A N 1
ATOM 831 C CA . THR A 1 103 ? 23.960 135.535 53.359 1.00 56.84 274 THR A CA 1
ATOM 832 C C . THR A 1 103 ? 25.095 134.565 53.039 1.00 58.76 274 THR A C 1
ATOM 833 O O . THR A 1 103 ? 26.155 134.607 53.666 1.00 58.72 274 THR A O 1
ATOM 837 N N . PRO A 1 104 ? 24.883 133.668 52.063 1.00 60.87 275 PRO A N 1
ATOM 838 C CA . PRO A 1 104 ? 25.909 132.694 51.680 1.00 61.64 275 PRO A CA 1
ATOM 839 C C . PRO A 1 104 ? 27.267 133.341 51.416 1.00 61.54 275 PRO A C 1
ATOM 840 O O . PRO A 1 104 ? 28.293 132.664 51.399 1.00 61.86 275 PRO A O 1
ATOM 844 N N . ARG A 1 105 ? 27.264 134.656 51.222 1.00 61.09 276 ARG A N 1
ATOM 845 C CA . ARG A 1 105 ? 28.493 135.386 50.950 1.00 60.67 276 ARG A CA 1
ATOM 846 C C . ARG A 1 105 ? 28.837 136.370 52.072 1.00 59.46 276 ARG A C 1
ATOM 847 O O . ARG A 1 105 ? 29.386 137.445 51.819 1.00 59.85 276 ARG A O 1
ATOM 855 N N . GLY A 1 106 ? 28.512 136.001 53.309 1.00 56.81 277 GLY A N 1
ATOM 856 C CA . GLY A 1 106 ? 28.809 136.866 54.439 1.00 53.25 277 GLY A CA 1
ATOM 857 C C . GLY A 1 106 ? 27.592 137.394 55.180 1.00 50.52 277 GLY A C 1
ATOM 858 O O . GLY A 1 106 ? 26.509 136.816 55.113 1.00 50.87 277 GLY A O 1
ATOM 859 N N . LEU A 1 107 ? 27.775 138.497 55.900 1.00 47.15 278 LEU A N 1
ATOM 860 C CA . LEU A 1 107 ? 26.692 139.109 56.658 1.00 42.89 278 LEU A CA 1
ATOM 861 C C . LEU A 1 107 ? 26.405 140.506 56.113 1.00 40.19 278 LEU A C 1
ATOM 862 O O . LEU A 1 107 ? 27.316 141.317 55.954 1.00 40.24 278 LEU A O 1
ATOM 867 N N . VAL A 1 108 ? 25.139 140.784 55.824 1.00 36.19 279 VAL A N 1
ATOM 868 C CA . VAL A 1 108 ? 24.751 142.092 55.308 1.00 32.76 279 VAL A CA 1
ATOM 869 C C . VAL A 1 108 ? 23.637 142.684 56.157 1.00 29.86 279 VAL A C 1
ATOM 870 O O . VAL A 1 108 ? 22.941 141.962 56.867 1.00 28.53 279 VAL A O 1
ATOM 874 N N . THR A 1 109 ? 23.462 143.998 56.080 1.00 27.89 280 THR A N 1
ATOM 875 C CA . THR A 1 109 ? 22.429 144.647 56.865 1.00 26.06 280 THR A CA 1
ATOM 876 C C . THR A 1 109 ? 21.430 145.468 56.058 1.00 24.37 280 THR A C 1
ATOM 877 O O . THR A 1 109 ? 21.582 146.680 55.924 1.00 24.38 280 THR A O 1
ATOM 881 N N . PRO A 1 110 ? 20.394 144.811 55.505 1.00 22.69 281 PRO A N 1
ATOM 882 C CA . PRO A 1 110 ? 19.355 145.484 54.716 1.00 20.65 281 PRO A CA 1
ATOM 883 C C . PRO A 1 110 ? 18.641 146.445 55.660 1.00 19.39 281 PRO A C 1
ATOM 884 O O . PRO A 1 110 ? 18.593 146.203 56.863 1.00 17.66 281 PRO A O 1
ATOM 888 N N . VAL A 1 111 ? 18.067 147.514 55.124 1.00 18.80 282 VAL A N 1
ATOM 889 C CA . VAL A 1 111 ? 17.388 148.496 55.957 1.00 18.49 282 VAL A CA 1
ATOM 890 C C . VAL A 1 111 ? 15.862 148.425 55.951 1.00 20.13 282 VAL A C 1
ATOM 891 O O . VAL A 1 111 ? 15.2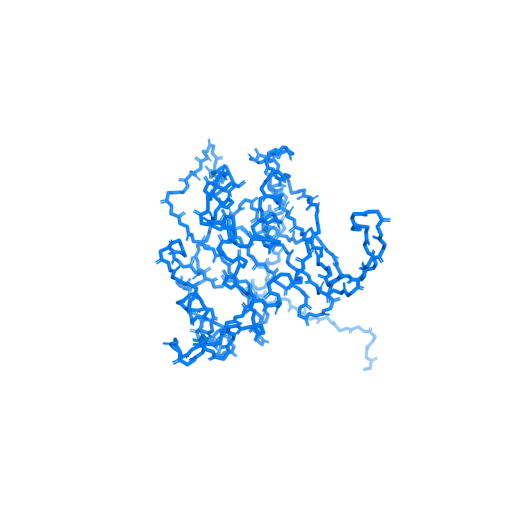33 148.306 54.895 1.00 18.33 282 VAL A O 1
ATOM 895 N N . LEU A 1 112 ? 15.278 148.492 57.147 1.00 19.06 283 LEU A N 1
ATOM 896 C CA . LEU A 1 112 ? 13.827 148.493 57.314 1.00 19.98 283 LEU A CA 1
ATOM 897 C C . LEU A 1 112 ? 13.503 149.978 57.429 1.00 20.55 283 LEU A C 1
ATOM 898 O O . LEU A 1 112 ? 13.831 150.606 58.436 1.00 20.14 283 LEU A O 1
ATOM 903 N N . ARG A 1 113 ? 12.869 150.541 56.406 1.00 20.22 284 ARG A N 1
ATOM 904 C CA . ARG A 1 113 ? 12.567 151.970 56.409 1.00 22.83 284 ARG A CA 1
ATOM 905 C C . ARG A 1 113 ? 11.229 152.371 57.011 1.00 23.28 284 ARG A C 1
ATOM 906 O O . ARG A 1 113 ? 10.216 151.703 56.814 1.00 22.72 284 ARG A O 1
ATOM 914 N N . ASP A 1 114 ? 11.248 153.475 57.755 1.00 22.67 285 ASP A N 1
ATOM 915 C CA . ASP A 1 114 ? 10.053 153.993 58.408 1.00 25.01 285 ASP A CA 1
ATOM 916 C C . ASP A 1 114 ? 9.341 152.896 59.197 1.00 25.61 285 ASP A C 1
ATOM 917 O O . ASP A 1 114 ? 8.113 152.766 59.135 1.00 23.16 285 ASP A O 1
ATOM 922 N N . VAL A 1 115 ? 10.122 152.115 59.943 1.00 25.26 286 VAL A N 1
ATOM 923 C CA . VAL A 1 115 ? 9.579 151.016 60.739 1.00 25.56 286 VAL A CA 1
ATOM 924 C C . VAL A 1 115 ? 8.533 151.462 61.746 1.00 25.13 286 VAL A C 1
ATOM 925 O O . VAL A 1 115 ? 7.709 150.665 62.184 1.00 26.29 286 VAL A O 1
ATOM 929 N N . ASP A 1 116 ? 8.567 152.738 62.108 1.00 25.70 287 ASP A N 1
ATOM 930 C CA . ASP A 1 116 ? 7.621 153.287 63.070 1.00 25.02 287 ASP A CA 1
ATOM 931 C C . ASP A 1 116 ? 6.203 153.406 62.503 1.00 25.47 287 ASP A C 1
ATOM 932 O O . ASP A 1 116 ? 5.253 153.660 63.245 1.00 24.39 287 ASP A O 1
ATOM 937 N N . THR A 1 117 ? 6.064 153.229 61.191 1.00 24.67 288 THR A N 1
ATOM 938 C CA . THR A 1 117 ? 4.754 153.322 60.543 1.00 25.10 288 THR A CA 1
ATOM 939 C C . THR A 1 117 ? 4.192 151.935 60.254 1.00 25.32 288 THR A C 1
ATOM 940 O O . THR A 1 117 ? 3.030 151.790 59.879 1.00 26.47 288 THR A O 1
ATOM 944 N N . LEU A 1 118 ? 5.026 150.919 60.434 1.00 25.24 289 LEU A N 1
ATOM 945 C CA . LEU A 1 118 ? 4.631 149.541 60.172 1.00 24.03 289 LEU A CA 1
ATOM 946 C C . LEU A 1 118 ? 4.023 148.820 61.362 1.00 22.72 289 LEU A C 1
ATOM 947 O O . LEU A 1 118 ? 4.477 148.970 62.497 1.00 21.81 289 LEU A O 1
ATOM 952 N N . GLY A 1 119 ? 2.987 148.039 61.083 1.00 21.33 290 GLY A N 1
ATOM 953 C CA . GLY A 1 119 ? 2.351 147.249 62.116 1.00 20.62 290 GLY A CA 1
ATOM 954 C C . GLY A 1 119 ? 3.257 146.044 62.284 1.00 20.23 290 GLY A C 1
ATOM 955 O O . GLY A 1 119 ? 4.168 145.843 61.479 1.00 20.63 290 GLY A O 1
ATOM 956 N N . MET A 1 120 ? 3.023 145.234 63.307 1.00 18.34 291 MET A N 1
ATOM 957 C CA . MET A 1 120 ? 3.874 144.079 63.533 1.00 19.12 291 MET A CA 1
ATOM 958 C C . MET A 1 120 ? 3.884 143.066 62.387 1.00 19.75 291 MET A C 1
ATOM 959 O O . MET A 1 120 ? 4.944 142.560 62.018 1.00 18.88 291 MET A O 1
ATOM 964 N N . ALA A 1 121 ? 2.718 142.772 61.820 1.00 19.67 292 ALA A N 1
ATOM 965 C CA . ALA A 1 121 ? 2.644 141.824 60.709 1.00 19.25 292 ALA A CA 1
ATOM 966 C C . ALA A 1 121 ? 3.446 142.364 59.530 1.00 19.05 292 ALA A C 1
ATOM 967 O O . ALA A 1 121 ? 4.167 141.624 58.864 1.00 19.70 292 ALA A O 1
ATOM 969 N N . ASP A 1 122 ? 3.315 143.659 59.274 1.00 19.89 293 ASP A N 1
ATOM 970 C CA . ASP A 1 122 ? 4.043 144.288 58.181 1.00 22.59 293 ASP A CA 1
ATOM 971 C C . ASP A 1 122 ? 5.553 144.237 58.405 1.00 22.00 293 ASP A C 1
ATOM 972 O O . ASP A 1 122 ? 6.315 144.107 57.453 1.00 22.65 293 ASP A O 1
ATOM 977 N N . ILE A 1 123 ? 5.987 144.336 59.660 1.00 21.03 294 ILE A N 1
ATOM 978 C CA . ILE A 1 123 ? 7.414 144.267 59.960 1.00 20.13 294 ILE A CA 1
ATOM 979 C C . ILE A 1 123 ? 7.922 142.856 59.679 1.00 19.66 294 ILE A C 1
ATOM 980 O O . ILE A 1 123 ? 8.971 142.682 59.059 1.00 19.68 294 ILE A O 1
ATOM 985 N N . GLU A 1 124 ? 7.175 141.850 60.127 1.00 19.67 295 GLU A N 1
ATOM 986 C CA . GLU A 1 124 ? 7.569 140.461 59.895 1.00 20.79 295 GLU A CA 1
ATOM 987 C C . GLU A 1 124 ? 7.670 140.171 58.392 1.00 21.27 295 GLU A C 1
ATOM 988 O O . GLU A 1 124 ? 8.564 139.450 57.953 1.00 21.98 295 GLU A O 1
ATOM 994 N N . LYS A 1 125 ? 6.754 140.731 57.607 1.00 21.38 296 LYS A N 1
ATOM 995 C CA . LYS A 1 125 ? 6.762 140.521 56.158 1.00 23.42 296 LYS A CA 1
ATOM 996 C C . LYS A 1 125 ? 7.994 141.141 55.502 1.00 23.92 296 LYS A C 1
ATOM 997 O O . LYS A 1 125 ? 8.665 140.491 54.703 1.00 24.58 296 LYS A O 1
ATOM 1003 N N . LYS A 1 126 ? 8.288 142.395 55.837 1.00 25.17 297 LYS A N 1
ATOM 1004 C CA . LYS A 1 126 ? 9.456 143.069 55.279 1.00 26.55 297 LYS A CA 1
ATOM 1005 C C . LYS A 1 126 ? 10.732 142.316 55.628 1.00 25.33 297 LYS A C 1
ATOM 1006 O O . LYS A 1 126 ? 11.622 142.164 54.793 1.00 25.21 297 LYS A O 1
ATOM 1012 N N . ILE A 1 127 ? 10.818 141.847 56.868 1.00 24.91 298 ILE A N 1
ATOM 1013 C CA . ILE A 1 127 ? 11.988 141.108 57.316 1.00 24.59 298 ILE A CA 1
ATOM 1014 C C . ILE A 1 127 ? 12.143 139.816 56.529 1.00 25.63 298 ILE A C 1
ATOM 1015 O O . ILE A 1 127 ? 13.251 139.448 56.146 1.00 24.49 298 ILE A O 1
ATOM 1020 N N . LYS A 1 128 ? 11.032 139.128 56.290 1.00 27.49 299 LYS A N 1
ATOM 1021 C CA . LYS A 1 128 ? 11.072 137.881 55.539 1.00 30.17 299 LYS A CA 1
ATOM 1022 C C . LYS A 1 128 ? 11.494 138.162 54.099 1.00 30.75 299 LYS A C 1
ATOM 1023 O O . LYS A 1 128 ? 12.250 137.400 53.505 1.00 32.20 299 LYS A O 1
ATOM 1029 N N . GLU A 1 129 ? 11.002 139.263 53.543 1.00 30.86 300 GLU A N 1
ATOM 1030 C CA . GLU A 1 129 ? 11.341 139.641 52.180 1.00 33.03 300 GLU A CA 1
ATOM 1031 C C . GLU A 1 129 ? 12.839 139.902 52.042 1.00 33.15 300 GLU A C 1
ATOM 1032 O O . GLU A 1 129 ? 13.505 139.310 51.191 1.00 32.98 300 GLU A O 1
ATOM 1038 N N . LEU A 1 130 ? 13.364 140.790 52.881 1.00 31.98 301 LEU A N 1
ATOM 1039 C CA . LEU A 1 130 ? 14.781 141.125 52.850 1.00 31.69 301 LEU A CA 1
ATOM 1040 C C . LEU A 1 130 ? 15.644 139.902 53.135 1.00 32.45 301 LEU A C 1
ATOM 1041 O O . LEU A 1 130 ? 16.719 139.746 52.554 1.00 32.31 301 LEU A O 1
ATOM 1046 N N . ALA A 1 131 ? 15.176 139.038 54.030 1.00 32.74 302 ALA A N 1
ATOM 1047 C CA . ALA A 1 131 ? 15.920 137.830 54.375 1.00 34.66 302 ALA A CA 1
ATOM 1048 C C . ALA A 1 131 ? 16.031 136.910 53.163 1.00 34.97 302 ALA A C 1
ATOM 1049 O O . ALA A 1 131 ? 17.078 136.307 52.925 1.00 35.38 302 ALA A O 1
ATOM 1051 N N . VAL A 1 132 ? 14.947 136.807 52.400 1.00 35.60 303 VAL A N 1
ATOM 1052 C CA . VAL A 1 132 ? 14.929 135.968 51.208 1.00 36.96 303 VAL A CA 1
ATOM 1053 C C . VAL A 1 132 ? 15.868 136.528 50.146 1.00 37.63 303 VAL A C 1
ATOM 1054 O O . VAL A 1 132 ? 16.642 135.783 49.545 1.00 38.97 303 VAL A O 1
ATOM 1058 N N . LYS A 1 133 ? 15.799 137.837 49.916 1.00 38.28 304 LYS A N 1
ATOM 1059 C CA . LYS A 1 133 ? 16.663 138.475 48.928 1.00 40.05 304 LYS A CA 1
ATOM 1060 C C . LYS A 1 133 ? 18.127 138.302 49.312 1.00 41.78 304 LYS A C 1
ATOM 1061 O O . LYS A 1 133 ? 18.957 137.937 48.480 1.00 41.92 304 LYS A O 1
ATOM 1067 N N . GLY A 1 134 ? 18.440 138.571 50.575 1.00 43.71 305 GLY A N 1
ATOM 1068 C CA . GLY A 1 134 ? 19.808 138.440 51.041 1.00 47.48 305 GLY A CA 1
ATOM 1069 C C . GLY A 1 134 ? 20.239 136.990 51.093 1.00 50.00 305 GLY A C 1
ATOM 1070 O O . GLY A 1 134 ? 21.401 136.681 51.329 1.00 51.54 305 GLY A O 1
ATOM 1071 N N . ARG A 1 135 ? 19.291 136.094 50.868 1.00 52.44 306 ARG A N 1
ATOM 1072 C CA . ARG A 1 135 ? 19.565 134.668 50.888 1.00 55.01 306 ARG A CA 1
ATOM 1073 C C . ARG A 1 135 ? 19.878 134.208 49.469 1.00 55.33 306 ARG A C 1
ATOM 1074 O O . ARG A 1 135 ? 20.624 133.250 49.260 1.00 54.79 306 ARG A O 1
ATOM 1082 N N . ASP A 1 136 ? 19.302 134.909 48.496 1.00 55.09 307 ASP A N 1
ATOM 1083 C CA . ASP A 1 136 ? 19.505 134.589 47.090 1.00 55.51 307 ASP A CA 1
ATOM 1084 C C . ASP A 1 136 ? 20.333 135.675 46.401 1.00 55.54 307 ASP A C 1
ATOM 1085 O O . ASP A 1 136 ? 20.337 135.784 45.174 1.00 55.93 307 ASP A O 1
ATOM 1090 N N . GLY A 1 137 ? 21.026 136.476 47.206 1.00 54.69 308 GLY A N 1
ATOM 1091 C CA . GLY A 1 137 ? 21.867 137.538 46.681 1.00 54.13 308 GLY A CA 1
ATOM 1092 C C . GLY A 1 137 ? 21.192 138.534 45.758 1.00 53.99 308 GLY A C 1
ATOM 1093 O O . GLY A 1 137 ? 21.818 139.042 44.827 1.00 54.55 308 GLY A O 1
ATOM 1094 N N . LYS A 1 138 ? 19.922 138.828 46.010 1.00 53.76 309 LYS A N 1
ATOM 1095 C CA . LYS A 1 138 ? 19.191 139.775 45.176 1.00 53.77 309 LYS A CA 1
ATOM 1096 C C . LYS A 1 138 ? 18.991 141.109 45.896 1.00 52.55 309 LYS A C 1
ATOM 1097 O O . LYS A 1 138 ? 18.106 141.892 45.547 1.00 52.54 309 LYS A O 1
ATOM 1103 N N . LEU A 1 139 ? 19.826 141.359 46.900 1.00 51.14 310 LEU A N 1
ATOM 1104 C CA . LEU A 1 139 ? 19.761 142.588 47.683 1.00 49.45 310 LEU A CA 1
ATOM 1105 C C . LEU A 1 139 ? 20.474 143.711 46.928 1.00 49.63 310 LEU A C 1
ATOM 1106 O O . LEU A 1 139 ? 21.636 143.567 46.548 1.00 49.11 310 LEU A O 1
ATOM 1111 N N . THR A 1 140 ? 19.780 144.826 46.713 1.00 49.72 311 THR A N 1
ATOM 1112 C CA . THR A 1 140 ? 20.358 145.956 45.986 1.00 50.58 311 THR A CA 1
ATOM 1113 C C . THR A 1 140 ? 21.085 146.934 46.902 1.00 50.80 311 THR A C 1
ATOM 1114 O O . THR A 1 140 ? 20.882 146.929 48.114 1.00 50.52 311 THR A O 1
ATOM 1118 N N . VAL A 1 141 ? 21.924 147.782 46.311 1.00 51.38 312 VAL A N 1
ATOM 1119 C CA . VAL A 1 141 ? 22.677 148.771 47.077 1.00 51.28 312 VAL A CA 1
ATOM 1120 C C . VAL A 1 141 ? 21.709 149.707 47.795 1.00 50.96 312 VAL A C 1
ATOM 1121 O O . VAL A 1 141 ? 22.012 150.226 48.870 1.00 50.70 312 VAL A O 1
ATOM 1125 N N . GLU A 1 142 ? 20.544 149.920 47.191 1.00 50.46 313 GLU A N 1
ATOM 1126 C CA . GLU A 1 142 ? 19.527 150.781 47.780 1.00 49.84 313 GLU A CA 1
ATOM 1127 C C . GLU A 1 142 ? 19.037 150.140 49.074 1.00 47.46 313 GLU A C 1
ATOM 1128 O O . GLU A 1 142 ? 18.865 150.813 50.090 1.00 46.80 313 GLU A O 1
ATOM 1134 N N . ASP A 1 143 ? 18.815 148.830 49.022 1.00 45.04 314 ASP A N 1
ATOM 1135 C CA . ASP A 1 143 ? 18.349 148.083 50.181 1.00 43.20 314 ASP A CA 1
ATOM 1136 C C . ASP A 1 143 ? 19.379 148.106 51.310 1.00 40.56 314 ASP A C 1
ATOM 1137 O O . ASP A 1 143 ? 19.016 148.088 52.483 1.00 40.35 314 ASP A O 1
ATOM 1142 N N . LEU A 1 144 ? 20.659 148.161 50.950 1.00 38.27 315 LEU A N 1
ATOM 1143 C CA . LEU A 1 144 ? 21.743 148.145 51.930 1.00 36.41 315 LEU A CA 1
ATOM 1144 C C . LEU A 1 144 ? 22.257 149.473 52.475 1.00 35.57 315 LEU A C 1
ATOM 1145 O O . LEU A 1 144 ? 22.9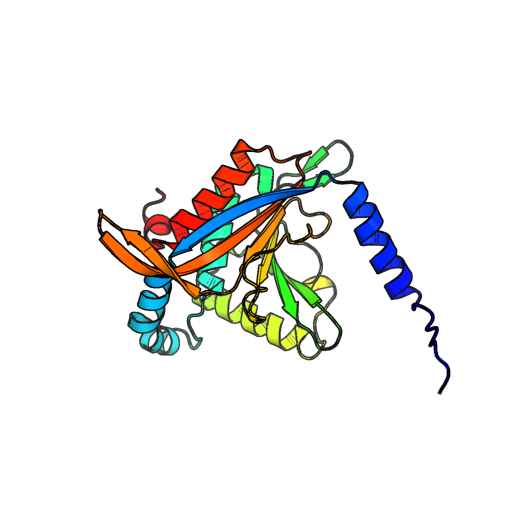74 149.481 53.475 1.00 36.98 315 LEU A O 1
ATOM 1150 N N . THR A 1 145 ? 21.919 150.592 51.845 1.00 33.57 316 THR A N 1
ATOM 1151 C CA . THR A 1 145 ? 22.424 151.867 52.349 1.00 33.69 316 THR A CA 1
ATOM 1152 C C . THR A 1 145 ? 21.463 152.584 53.288 1.00 30.95 316 THR A C 1
ATOM 1153 O O . THR A 1 145 ? 20.250 152.570 53.091 1.00 30.26 316 THR A O 1
ATOM 1157 N N . GLY A 1 146 ? 22.021 153.210 54.317 1.00 28.60 317 GLY A N 1
ATOM 1158 C CA . GLY A 1 146 ? 21.203 153.930 55.272 1.00 26.39 317 GLY A CA 1
ATOM 1159 C C . GLY A 1 146 ? 21.090 153.241 56.619 1.00 24.83 317 GLY A C 1
ATOM 1160 O O . GLY A 1 146 ? 21.925 152.410 56.984 1.00 24.53 317 GLY A O 1
ATOM 1161 N N . GLY A 1 147 ? 20.040 153.586 57.354 1.00 22.77 318 GLY A N 1
ATOM 1162 C CA . GLY A 1 147 ? 19.829 153.016 58.670 1.00 21.36 318 GLY A CA 1
ATOM 1163 C C . GLY A 1 147 ? 20.364 153.965 59.724 1.00 20.54 318 GLY A C 1
ATOM 1164 O O . GLY A 1 147 ? 21.440 154.534 59.555 1.00 20.80 318 GLY A O 1
ATOM 1165 N N . ASN A 1 148 ? 19.617 154.144 60.807 1.00 18.73 319 ASN A N 1
ATOM 1166 C CA . ASN A 1 148 ? 20.033 155.037 61.886 1.00 18.41 319 ASN A CA 1
ATOM 1167 C C . ASN A 1 148 ? 20.537 154.203 63.062 1.00 17.00 319 ASN A C 1
ATOM 1168 O O . ASN A 1 148 ? 21.141 154.731 63.996 1.00 15.53 319 ASN A O 1
ATOM 1173 N N . PHE A 1 149 ? 20.278 152.899 63.005 1.00 15.48 320 PHE A N 1
ATOM 1174 C CA . PHE A 1 149 ? 20.623 151.996 64.096 1.00 13.35 320 PHE A CA 1
ATOM 1175 C C . PHE A 1 149 ? 20.623 150.583 63.533 1.00 13.86 320 PHE A C 1
ATOM 1176 O O . PHE A 1 149 ? 20.031 150.339 62.484 1.00 14.78 320 PHE A O 1
ATOM 1184 N N . THR A 1 150 ? 21.273 149.651 64.224 1.00 12.91 321 THR A N 1
ATOM 1185 C CA . THR A 1 150 ? 21.308 148.269 63.758 1.00 12.29 321 THR A CA 1
ATOM 1186 C C . THR A 1 150 ? 20.952 147.259 64.850 1.00 13.00 321 THR A C 1
ATOM 1187 O O . THR A 1 150 ? 21.281 147.440 66.027 1.00 10.88 321 THR A O 1
ATOM 1191 N N . ILE A 1 151 ? 20.266 146.197 64.445 1.00 12.24 322 ILE A N 1
ATOM 1192 C CA . ILE A 1 151 ? 19.899 145.120 65.349 1.00 12.73 322 ILE A CA 1
ATOM 1193 C C . ILE A 1 151 ? 20.508 143.870 64.747 1.00 14.05 322 ILE A C 1
ATOM 1194 O O . ILE A 1 151 ? 20.245 143.553 63.587 1.00 15.88 322 ILE A O 1
ATOM 1199 N N . THR A 1 152 ? 21.336 143.171 65.514 1.00 13.63 323 THR A N 1
ATOM 1200 C CA . THR A 1 152 ? 21.951 141.950 65.015 1.00 15.28 323 THR A CA 1
ATOM 1201 C C . THR A 1 152 ? 21.601 140.817 65.978 1.00 16.89 323 THR A C 1
ATOM 1202 O O . THR A 1 152 ? 21.599 141.009 67.193 1.00 17.65 323 THR A O 1
ATOM 1206 N N . ASN A 1 153 ? 21.287 139.645 65.438 1.00 18.76 324 ASN A N 1
ATOM 1207 C CA . ASN A 1 153 ? 20.896 138.511 66.275 1.00 23.34 324 ASN A CA 1
ATOM 1208 C C . ASN A 1 153 ? 21.864 137.332 66.205 1.00 24.74 324 ASN A C 1
ATOM 1209 O O . ASN A 1 153 ? 21.805 136.524 65.281 1.00 26.30 324 ASN A O 1
ATOM 1214 N N . GLY A 1 154 ? 22.745 137.237 67.194 1.00 27.01 325 GLY A N 1
ATOM 1215 C CA . GLY A 1 154 ? 23.705 136.149 67.234 1.00 28.65 325 GLY A CA 1
ATOM 1216 C C . GLY A 1 154 ? 23.159 134.936 67.962 1.00 28.94 325 GLY A C 1
ATOM 1217 O O . GLY A 1 154 ? 23.784 133.881 67.969 1.00 30.62 325 GLY A O 1
ATOM 1218 N N . GLY A 1 155 ? 21.987 135.086 68.570 1.00 30.56 326 GLY A N 1
ATOM 1219 C CA . GLY A 1 155 ? 21.373 133.989 69.298 1.00 31.49 326 GLY A CA 1
ATOM 1220 C C . GLY A 1 155 ? 21.080 132.789 68.423 1.00 32.25 326 GLY A C 1
ATOM 1221 O O . GLY A 1 155 ? 20.960 131.662 68.907 1.00 32.53 326 GLY A O 1
ATOM 1222 N N . VAL A 1 156 ? 20.966 133.032 67.123 1.00 33.09 327 VAL A N 1
ATOM 1223 C CA . VAL A 1 156 ? 20.694 131.970 66.163 1.00 32.10 327 VAL A CA 1
ATOM 1224 C C . VAL A 1 156 ? 21.840 130.958 66.194 1.00 29.90 327 VAL A C 1
ATOM 1225 O O . VAL A 1 156 ? 21.653 129.775 65.907 1.00 29.83 327 VAL A O 1
ATOM 1229 N N . PHE A 1 157 ? 23.026 131.436 66.553 1.00 27.50 328 PHE A N 1
ATOM 1230 C CA . PHE A 1 157 ? 24.209 130.588 66.603 1.00 26.01 328 PHE A CA 1
ATOM 1231 C C . PHE A 1 157 ? 24.567 130.098 68.007 1.00 23.09 328 PHE A C 1
ATOM 1232 O O . PHE A 1 157 ? 25.602 129.461 68.194 1.00 22.69 328 PHE A O 1
ATOM 1240 N N . GLY A 1 158 ? 23.713 130.399 68.985 1.00 20.27 329 GLY A N 1
ATOM 1241 C CA . GLY A 1 158 ? 23.952 129.966 70.354 1.00 19.41 329 GLY A CA 1
ATOM 1242 C C . GLY A 1 158 ? 24.799 130.902 71.209 1.00 18.41 329 GLY A C 1
ATOM 1243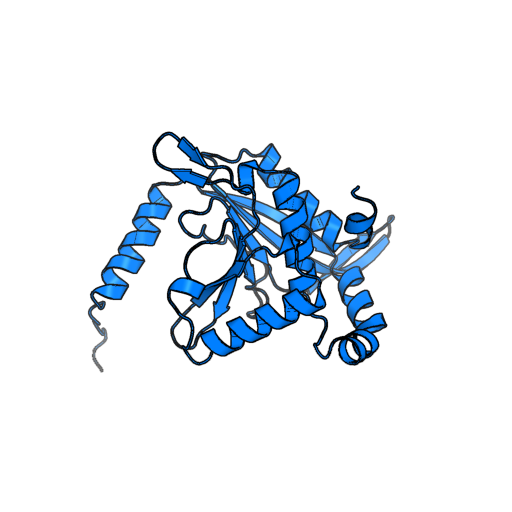 O O . GLY A 1 158 ? 25.300 130.506 72.253 1.00 16.90 329 GLY A O 1
ATOM 1244 N N . SER A 1 159 ? 24.951 132.150 70.782 1.00 17.17 330 SER A N 1
ATOM 1245 C CA . SER A 1 159 ? 25.758 133.120 71.523 1.00 15.88 330 SER A CA 1
ATOM 1246 C C . SER A 1 159 ? 25.142 133.488 72.877 1.00 13.77 330 SER A C 1
ATOM 1247 O O . SER A 1 159 ? 23.951 133.785 72.957 1.00 14.60 330 SER A O 1
ATOM 1250 N N . LEU A 1 160 ? 25.948 133.465 73.936 1.00 12.50 331 LEU A N 1
ATOM 1251 C CA . LEU A 1 160 ? 25.458 133.829 75.267 1.00 11.98 331 LEU A CA 1
ATOM 1252 C C . LEU A 1 160 ? 25.448 135.354 75.402 1.00 10.76 331 LEU A C 1
ATOM 1253 O O . LEU A 1 160 ? 24.445 135.953 75.787 1.00 10.28 331 LEU A O 1
ATOM 1258 N N . MET A 1 161 ? 26.575 135.974 75.075 1.00 10.64 332 MET A N 1
ATOM 1259 C CA . MET A 1 161 ? 26.706 137.426 75.153 1.00 11.78 332 MET A CA 1
ATOM 1260 C C . MET A 1 161 ? 27.966 137.813 74.384 1.00 10.68 332 MET A C 1
ATOM 1261 O O . MET A 1 161 ? 28.898 137.018 74.290 1.00 10.08 332 MET A O 1
ATOM 1266 N N . SER A 1 162 ? 27.996 139.020 73.830 1.00 9.52 333 SER A N 1
ATOM 1267 C CA . SER A 1 162 ? 29.164 139.467 73.074 1.00 13.15 333 SER A CA 1
ATOM 1268 C C . SER A 1 162 ? 29.176 140.978 72.893 1.00 12.99 333 SER A C 1
ATOM 1269 O O . SER A 1 162 ? 28.256 141.669 73.323 1.00 13.03 333 SER A O 1
ATOM 1272 N N . THR A 1 163 ? 30.223 141.489 72.254 1.00 11.17 334 THR A N 1
ATOM 1273 C CA . THR A 1 163 ? 30.318 142.924 72.005 1.00 10.46 334 THR A CA 1
ATOM 1274 C C . THR A 1 163 ? 30.093 143.169 70.516 1.00 10.77 334 THR A C 1
ATOM 1275 O O . THR A 1 163 ? 30.981 142.936 69.706 1.00 11.12 334 THR A O 1
ATOM 1279 N N . PRO A 1 164 ? 28.887 143.618 70.130 1.00 10.64 335 PRO A N 1
ATOM 1280 C CA . PRO A 1 164 ? 28.655 143.864 68.703 1.00 9.87 335 PRO A CA 1
ATOM 1281 C C . PRO A 1 164 ? 29.421 145.113 68.269 1.00 11.79 335 PRO A C 1
ATOM 1282 O O . PRO A 1 164 ? 29.677 145.998 69.086 1.00 10.78 335 PRO A O 1
ATOM 1286 N N . ILE A 1 165 ? 29.804 145.172 66.995 1.00 9.26 336 ILE A N 1
ATOM 1287 C CA . ILE A 1 165 ? 30.540 146.318 66.487 1.00 11.62 336 ILE A CA 1
ATOM 1288 C C . ILE A 1 165 ? 29.591 147.286 65.772 1.00 11.44 336 ILE A C 1
ATOM 1289 O O . ILE A 1 165 ? 28.697 146.868 65.032 1.00 10.48 336 ILE A O 1
ATOM 1294 N N . ILE A 1 166 ? 29.786 148.580 66.007 1.00 11.75 337 ILE A N 1
ATOM 1295 C CA . ILE A 1 166 ? 28.949 149.614 65.404 1.00 14.73 337 ILE A CA 1
ATOM 1296 C C . ILE A 1 166 ? 29.020 149.588 63.875 1.00 16.72 337 ILE A C 1
ATOM 1297 O O . ILE A 1 166 ? 30.090 149.414 63.302 1.00 17.19 337 ILE A O 1
ATOM 1302 N N . ASN A 1 167 ? 27.864 149.754 63.234 1.00 19.30 338 ASN A N 1
ATOM 1303 C CA . ASN A 1 167 ? 27.732 149.753 61.771 1.00 22.79 338 ASN A CA 1
ATOM 1304 C C . ASN A 1 167 ? 27.862 151.194 61.241 1.00 24.16 338 ASN A C 1
ATOM 1305 O O . ASN A 1 167 ? 26.929 151.987 61.350 1.00 23.50 338 ASN A O 1
ATOM 1310 N N . PRO A 1 168 ? 29.020 151.547 60.658 1.00 26.04 339 PRO A N 1
ATOM 1311 C CA . PRO A 1 168 ? 29.256 152.897 60.125 1.00 27.35 339 PRO A CA 1
ATOM 1312 C C . PRO A 1 168 ? 28.201 153.325 59.106 1.00 27.18 339 PRO A C 1
ATOM 1313 O O . PRO A 1 168 ? 27.803 152.529 58.252 1.00 27.34 339 PRO A O 1
ATOM 1317 N N . PRO A 1 169 ? 27.736 154.586 59.179 1.00 27.13 340 PRO A N 1
ATOM 1318 C CA . PRO A 1 169 ? 28.118 155.638 60.131 1.00 25.79 340 PRO A CA 1
ATOM 1319 C C . PRO A 1 169 ? 27.129 155.802 61.295 1.00 24.35 340 PRO A C 1
ATOM 1320 O O . PRO A 1 169 ? 26.964 156.901 61.829 1.00 24.22 340 PRO A O 1
ATOM 1324 N N . GLN A 1 170 ? 26.469 154.717 61.683 1.00 21.43 341 GLN A N 1
ATOM 1325 C CA . GLN A 1 170 ? 25.510 154.771 62.779 1.00 17.96 341 GLN A CA 1
ATOM 1326 C C . GLN A 1 170 ? 26.237 154.95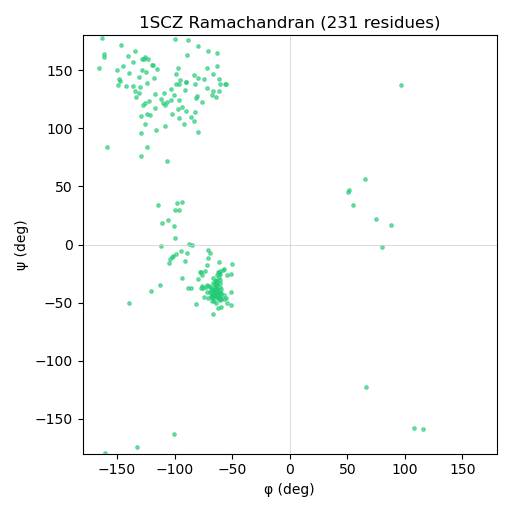5 64.106 1.00 16.05 341 GLN A C 1
ATOM 1327 O O . GLN A 1 170 ? 27.450 154.794 64.175 1.00 15.49 341 GLN A O 1
ATOM 1333 N N . SER A 1 171 ? 25.493 155.289 65.156 1.00 14.91 342 SER A N 1
ATOM 1334 C CA . SER A 1 171 ? 26.083 155.530 66.469 1.00 15.41 342 SER A CA 1
ATOM 1335 C C . SER A 1 171 ? 25.947 154.416 67.505 1.00 14.10 342 SER A C 1
ATOM 1336 O O . SER A 1 171 ? 26.581 154.472 68.556 1.00 13.19 342 SER A O 1
ATOM 1339 N N . ALA A 1 172 ? 25.127 153.409 67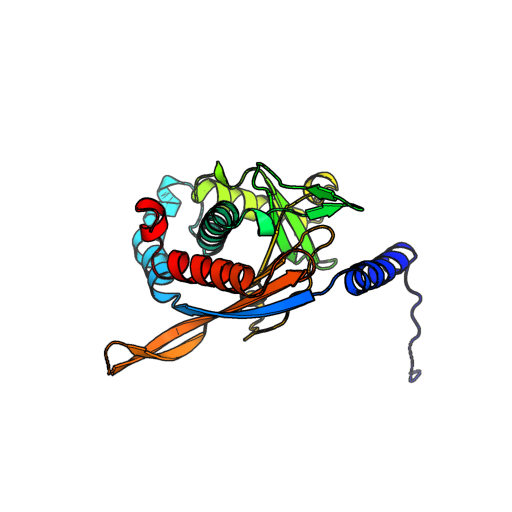.226 1.00 12.67 343 ALA A N 1
ATOM 1340 C CA . ALA A 1 172 ? 24.949 152.321 68.179 1.00 12.07 343 ALA A CA 1
ATOM 1341 C C . ALA A 1 172 ? 24.365 151.096 67.501 1.00 13.06 343 ALA A C 1
ATOM 1342 O O . ALA A 1 172 ? 23.830 151.176 66.393 1.00 13.01 343 ALA A O 1
ATOM 1344 N N . ILE A 1 173 ? 24.470 149.959 68.179 1.00 11.55 344 ILE A N 1
ATOM 1345 C CA . ILE A 1 173 ? 23.960 148.709 67.646 1.00 9.58 344 ILE A CA 1
ATOM 1346 C C . ILE A 1 173 ? 23.502 147.831 68.800 1.00 10.69 344 ILE A C 1
ATOM 1347 O O . ILE A 1 173 ? 24.116 147.816 69.870 1.00 10.46 344 ILE A O 1
ATOM 1352 N N . LEU A 1 174 ? 22.404 147.119 68.583 1.00 10.54 345 LEU A N 1
ATOM 1353 C CA . LEU A 1 174 ? 21.852 146.228 69.590 1.00 9.76 345 LEU A CA 1
ATOM 1354 C C . LEU A 1 174 ? 22.119 144.783 69.206 1.00 10.59 345 LEU A C 1
ATOM 1355 O O . LEU A 1 174 ? 21.727 144.332 68.128 1.00 9.70 345 LEU A O 1
ATOM 1360 N N . GLY A 1 175 ? 22.789 144.056 70.090 1.00 10.62 346 GLY A N 1
ATOM 1361 C CA . GLY A 1 175 ? 23.069 142.661 69.825 1.00 9.99 346 GLY A CA 1
ATOM 1362 C C . GLY A 1 175 ? 22.131 141.776 70.631 1.00 12.28 346 GLY A C 1
ATOM 1363 O O . GLY A 1 175 ? 22.051 141.900 71.851 1.00 11.43 346 GLY A O 1
ATOM 1364 N N . MET A 1 176 ? 21.406 140.896 69.946 1.00 12.89 347 MET A N 1
ATOM 1365 C CA . MET A 1 176 ? 20.486 139.972 70.603 1.00 13.27 347 MET A CA 1
ATOM 1366 C C . MET A 1 176 ? 21.254 138.664 70.739 1.00 13.65 347 MET A C 1
ATOM 1367 O O . MET A 1 176 ? 22.139 138.379 69.928 1.00 13.72 347 MET A O 1
ATOM 1372 N N . HIS A 1 177 ? 20.930 137.868 71.750 1.00 11.58 348 HIS A N 1
ATOM 1373 C CA . HIS A 1 177 ? 21.637 136.611 71.938 1.00 11.91 348 HIS A CA 1
ATOM 1374 C C . HIS A 1 177 ? 20.688 135.445 72.174 1.00 12.36 348 HIS A C 1
ATOM 1375 O O . HIS A 1 177 ? 19.474 135.601 72.074 1.00 12.40 348 HIS A O 1
ATOM 1382 N N . ALA A 1 178 ? 21.242 134.277 72.481 1.00 11.15 349 ALA A N 1
ATOM 1383 C CA . ALA A 1 178 ? 20.418 133.099 72.703 1.00 12.72 349 ALA A CA 1
ATOM 1384 C C . ALA A 1 178 ? 19.552 133.209 73.948 1.00 13.13 349 ALA A C 1
ATOM 1385 O O . ALA A 1 178 ? 19.937 133.822 74.949 1.00 13.44 349 ALA A O 1
ATOM 1387 N N . ILE A 1 179 ? 18.373 132.602 73.870 1.00 13.35 350 ILE A N 1
ATOM 1388 C CA . ILE A 1 179 ? 17.440 132.575 74.983 1.00 14.28 350 ILE A CA 1
ATOM 1389 C C . ILE A 1 179 ? 17.716 131.269 75.733 1.00 14.31 350 ILE A C 1
ATOM 1390 O O . ILE A 1 179 ? 17.571 130.189 75.159 1.00 14.93 350 ILE A O 1
ATOM 1395 N N . LYS A 1 180 ? 18.123 131.363 76.999 1.00 14.09 351 LYS A N 1
ATOM 1396 C CA . LYS A 1 180 ? 18.429 130.167 77.788 1.00 15.68 351 LYS A CA 1
ATOM 1397 C C . LYS A 1 180 ? 17.756 130.152 79.147 1.00 14.27 351 LYS A C 1
ATOM 1398 O O . LYS A 1 180 ? 17.771 131.152 79.861 1.00 13.39 351 LYS A O 1
ATOM 1404 N N . ASP A 1 181 ? 17.192 129.008 79.521 1.00 12.49 352 ASP A N 1
ATOM 1405 C CA . ASP A 1 181 ? 16.557 128.893 80.827 1.00 13.33 352 ASP A CA 1
ATOM 1406 C C . ASP A 1 181 ? 17.614 129.128 81.893 1.00 11.80 352 ASP A C 1
ATOM 1407 O O . ASP A 1 181 ? 18.705 128.563 81.838 1.00 10.44 352 ASP A O 1
ATOM 1412 N N . ARG A 1 182 ? 17.279 129.973 82.860 1.00 10.90 353 ARG A N 1
ATOM 1413 C CA . ARG A 1 182 ? 18.193 130.313 83.935 1.00 10.05 353 ARG A CA 1
ATOM 1414 C C . ARG A 1 182 ? 17.404 130.610 85.203 1.00 8.39 353 ARG A C 1
ATOM 1415 O O . ARG A 1 182 ? 16.374 131.278 85.149 1.00 10.91 353 ARG A O 1
ATOM 1423 N N . PRO A 1 183 ? 17.871 130.104 86.362 1.00 8.89 354 PRO A N 1
ATOM 1424 C CA . PRO A 1 183 ? 17.209 130.322 87.657 1.00 9.05 354 PRO A CA 1
ATOM 1425 C C . PRO A 1 183 ? 17.243 131.808 87.998 1.00 11.97 354 PRO A C 1
ATOM 1426 O O . PRO A 1 183 ? 18.312 132.408 88.014 1.00 13.08 354 PRO A O 1
ATOM 1430 N N . MET A 1 184 ? 16.087 132.391 88.294 1.00 11.53 355 MET A N 1
ATOM 1431 C CA . MET A 1 184 ? 16.015 133.811 88.618 1.00 13.02 355 MET A CA 1
ATOM 1432 C C . MET A 1 184 ? 15.276 134.060 89.937 1.00 13.46 355 MET A C 1
ATOM 1433 O O . MET A 1 184 ? 14.524 133.208 90.404 1.00 12.38 355 MET A O 1
ATOM 1438 N N . ALA A 1 185 ? 15.501 135.228 90.534 1.00 12.58 356 ALA A N 1
ATOM 1439 C CA . ALA A 1 185 ? 14.827 135.593 91.779 1.00 15.22 356 ALA A CA 1
ATOM 1440 C C . ALA A 1 185 ? 13.526 136.309 91.420 1.00 16.76 356 ALA A C 1
ATOM 1441 O O . ALA A 1 185 ? 13.548 137.390 90.826 1.00 17.48 356 ALA A O 1
ATOM 1443 N N . VAL A 1 186 ? 12.398 135.702 91.766 1.00 18.62 357 VAL A N 1
ATOM 1444 C CA . VAL A 1 186 ? 11.097 136.294 91.479 1.00 20.66 357 VAL A CA 1
ATOM 1445 C C . VAL A 1 186 ? 10.253 136.321 92.749 1.00 22.95 357 VAL A C 1
ATOM 1446 O O . VAL A 1 186 ? 9.839 135.277 93.251 1.00 23.02 357 VAL A O 1
ATOM 1450 N N . ASN A 1 187 ? 10.019 137.522 93.271 1.00 25.80 358 ASN A N 1
ATOM 1451 C CA . ASN A 1 187 ? 9.228 137.708 94.486 1.00 28.90 358 ASN A CA 1
ATOM 1452 C C . ASN A 1 187 ? 9.698 136.826 95.643 1.00 29.43 358 ASN A C 1
ATOM 1453 O O . ASN A 1 187 ? 8.887 136.177 96.312 1.00 29.04 358 ASN A O 1
ATOM 1458 N N . GLY A 1 188 ? 11.011 136.805 95.865 1.00 28.74 359 GLY A N 1
ATOM 1459 C CA . GLY A 1 188 ? 11.576 136.019 96.949 1.00 26.62 359 GLY A CA 1
ATOM 1460 C C . GLY A 1 188 ? 11.735 134.533 96.683 1.00 25.31 359 GLY A C 1
ATOM 1461 O O . GLY A 1 188 ? 12.241 133.803 97.531 1.00 25.08 359 GLY A O 1
ATOM 1462 N N . GLN A 1 189 ? 11.304 134.076 95.514 1.00 25.03 360 GLN A N 1
ATOM 1463 C CA . GLN A 1 189 ? 11.418 132.664 95.167 1.00 25.05 360 GLN A CA 1
ATOM 1464 C C . GLN A 1 189 ? 12.293 132.479 93.931 1.00 23.78 360 GLN A C 1
ATOM 1465 O O . GLN A 1 189 ? 12.424 133.385 93.107 1.00 21.10 360 GLN A O 1
ATOM 1471 N N . VAL A 1 190 ? 12.896 131.305 93.802 1.00 21.92 361 VAL A N 1
ATOM 1472 C CA . VAL A 1 190 ? 13.719 131.036 92.639 1.00 22.62 361 VAL A CA 1
ATOM 1473 C C . VAL A 1 190 ? 12.888 130.290 91.611 1.00 22.47 361 VAL A C 1
ATOM 1474 O O . VAL A 1 190 ? 12.288 129.263 91.913 1.00 23.68 361 VAL A O 1
ATOM 1478 N N . GLU A 1 191 ? 12.816 130.831 90.403 1.00 21.08 362 GLU A N 1
ATOM 1479 C CA . GLU A 1 191 ? 12.091 130.162 89.341 1.00 21.94 362 GLU A CA 1
ATOM 1480 C C . GLU A 1 191 ? 12.883 130.296 88.055 1.00 20.24 362 GLU A C 1
ATOM 1481 O O . GLU A 1 191 ? 13.585 131.285 87.837 1.00 18.89 362 GLU A O 1
ATOM 1487 N N . ILE A 1 192 ? 12.778 129.276 87.216 1.00 16.68 363 ILE A N 1
ATOM 1488 C CA . ILE A 1 192 ? 13.498 129.236 85.963 1.00 15.59 363 ILE A CA 1
ATOM 1489 C C . ILE A 1 192 ? 12.784 130.055 84.903 1.00 15.50 363 ILE A C 1
ATOM 1490 O O . ILE A 1 192 ? 11.592 129.875 84.669 1.00 16.17 363 ILE A O 1
ATOM 1495 N N . LEU A 1 193 ? 13.525 130.963 84.277 1.00 11.68 364 LEU A N 1
ATOM 1496 C CA . LEU A 1 193 ? 12.982 131.823 83.236 1.00 12.11 364 LEU A CA 1
ATOM 1497 C C . LEU A 1 193 ? 13.850 131.780 81.978 1.00 12.54 364 LEU A C 1
ATOM 1498 O O . LEU A 1 193 ? 15.057 131.547 82.055 1.00 12.69 364 LEU A O 1
ATOM 1503 N N . PRO A 1 194 ? 13.238 131.981 80.798 1.00 12.15 365 PRO A N 1
ATOM 1504 C CA . PRO A 1 194 ? 13.976 131.973 79.526 1.00 12.14 365 PRO A CA 1
ATOM 1505 C C . PRO A 1 194 ? 14.639 133.345 79.411 1.00 11.65 365 PRO A C 1
ATOM 1506 O O . PRO A 1 194 ? 14.001 134.302 78.981 1.00 11.64 365 PRO A O 1
ATOM 1510 N N . MET A 1 195 ? 15.910 133.433 79.795 1.00 12.42 366 MET A N 1
ATOM 1511 C CA . MET A 1 195 ? 16.641 134.697 79.784 1.00 10.59 366 MET A CA 1
ATOM 1512 C C . MET A 1 195 ? 17.542 134.911 78.578 1.00 9.79 366 MET A C 1
ATOM 1513 O O . MET A 1 195 ? 18.126 133.971 78.048 1.00 8.03 366 MET A O 1
ATOM 1518 N N . MET A 1 196 ? 17.653 136.168 78.166 1.00 8.93 367 MET A N 1
ATOM 1519 C CA . MET A 1 196 ? 18.505 136.549 77.052 1.00 11.15 367 MET A CA 1
ATOM 1520 C C . MET A 1 196 ? 19.319 137.780 77.422 1.00 9.75 367 MET A C 1
ATOM 1521 O O . MET A 1 196 ? 18.778 138.757 77.938 1.00 9.81 367 MET A O 1
ATOM 1526 N N . TYR A 1 197 ? 20.618 137.737 77.165 1.00 9.06 368 TYR A N 1
ATOM 1527 C CA . TYR A 1 197 ? 21.451 138.900 77.434 1.00 9.19 368 TYR A CA 1
ATOM 1528 C C . TYR A 1 197 ? 21.354 139.860 76.250 1.00 9.85 368 TYR A C 1
ATOM 1529 O O . TYR A 1 197 ? 21.200 139.432 75.098 1.00 10.30 368 TYR A O 1
ATOM 1538 N N . LEU A 1 198 ? 21.420 141.155 76.544 1.00 8.92 369 LEU A N 1
ATOM 1539 C CA . LEU A 1 198 ? 21.372 142.189 75.514 1.00 11.23 369 LEU A CA 1
ATOM 1540 C C . LEU A 1 198 ? 22.685 142.956 75.569 1.00 12.14 369 LEU A C 1
ATOM 1541 O O . LEU A 1 198 ? 23.235 143.182 76.650 1.00 10.50 369 LEU A O 1
ATOM 1546 N N . ALA A 1 199 ? 23.187 143.358 74.409 1.00 10.16 370 ALA A N 1
ATOM 1547 C CA . ALA A 1 199 ? 24.416 144.131 74.370 1.00 10.20 370 ALA A CA 1
ATOM 1548 C C . ALA A 1 199 ? 24.177 145.339 73.489 1.00 11.25 370 ALA A C 1
ATOM 1549 O O . ALA A 1 199 ? 23.658 145.210 72.381 1.00 12.26 370 ALA A O 1
ATOM 1551 N N . LEU A 1 200 ? 24.528 146.514 73.995 1.00 10.81 371 LEU A N 1
ATOM 1552 C CA . LEU A 1 200 ? 24.394 147.732 73.221 1.00 11.08 371 LEU A CA 1
ATOM 1553 C C . LEU A 1 200 ? 25.767 148.370 73.123 1.00 11.29 371 LEU A C 1
ATOM 1554 O O . LEU A 1 200 ? 26.314 148.811 74.130 1.00 11.44 371 LEU A O 1
ATOM 1559 N N . SER A 1 201 ? 26.339 148.387 71.923 1.00 10.84 372 SER A N 1
ATOM 1560 C CA . SER A 1 201 ? 27.623 149.040 71.721 1.00 9.38 372 SER A CA 1
ATOM 1561 C C . SER A 1 201 ? 27.256 150.422 71.214 1.00 9.97 372 SER A C 1
ATOM 1562 O O . SER A 1 201 ? 26.351 150.565 70.394 1.00 9.84 372 SER A O 1
ATOM 1565 N N . TYR A 1 202 ? 27.946 151.439 71.715 1.00 11.26 373 TYR A N 1
ATOM 1566 C CA . TYR A 1 202 ? 27.649 152.807 71.344 1.00 10.75 373 TYR A CA 1
ATOM 1567 C C . TYR A 1 202 ? 28.891 153.690 71.262 1.00 12.66 373 TYR A C 1
ATOM 1568 O O . TYR A 1 202 ? 29.894 153.441 71.932 1.00 11.22 373 TYR A O 1
ATOM 1577 N N . ASP A 1 203 ? 28.802 154.730 70.440 1.00 13.38 374 ASP A N 1
ATOM 1578 C CA . ASP A 1 203 ? 29.893 155.679 70.266 1.00 13.29 374 ASP A CA 1
ATOM 1579 C C . ASP A 1 203 ? 29.807 156.695 71.399 1.00 14.94 374 ASP A C 1
ATOM 1580 O O . ASP A 1 203 ? 28.930 157.566 71.413 1.00 12.91 374 ASP A O 1
ATOM 1585 N N . HIS A 1 204 ? 30.722 156.565 72.353 1.00 15.34 375 HIS A N 1
ATOM 1586 C CA . HIS A 1 204 ? 30.769 157.436 73.517 1.00 16.06 375 HIS A CA 1
ATOM 1587 C C . HIS A 1 204 ? 30.999 158.915 73.172 1.00 17.68 375 HIS A C 1
ATOM 1588 O O . HIS A 1 204 ? 30.800 159.787 74.017 1.00 18.08 375 HIS A O 1
ATOM 1595 N N . ARG A 1 205 ? 31.422 159.202 71.942 1.00 18.33 376 ARG A N 1
ATOM 1596 C CA . ARG A 1 205 ? 31.634 160.592 71.527 1.00 20.31 376 ARG A CA 1
ATOM 1597 C C . ARG A 1 205 ? 30.286 161.305 71.489 1.00 20.11 376 ARG A C 1
ATOM 1598 O O . ARG A 1 205 ? 30.206 162.519 71.686 1.00 21.52 376 ARG A O 1
ATOM 1606 N N . LEU A 1 206 ? 29.232 160.538 71.223 1.00 18.43 377 LEU A N 1
ATOM 1607 C CA . LEU A 1 206 ? 27.882 161.078 71.105 1.00 18.04 377 LEU A CA 1
ATOM 1608 C C . LEU A 1 206 ? 26.904 160.643 72.195 1.00 17.67 377 LEU A C 1
ATOM 1609 O O . LEU A 1 206 ? 26.040 161.415 72.608 1.00 15.89 377 LEU A O 1
ATOM 1614 N N . ILE A 1 207 ? 27.042 159.404 72.655 1.00 16.86 378 ILE A N 1
ATOM 1615 C CA . ILE A 1 207 ? 26.147 158.852 73.665 1.00 16.09 378 ILE A CA 1
ATOM 1616 C C . ILE A 1 207 ? 26.868 158.627 74.996 1.00 16.06 378 ILE A C 1
ATOM 1617 O O . ILE A 1 207 ? 27.889 157.946 75.036 1.00 14.45 378 ILE A O 1
ATOM 1622 N N . ASP A 1 208 ? 26.351 159.194 76.084 1.00 17.69 379 ASP A N 1
ATOM 1623 C CA . ASP A 1 208 ? 27.007 158.994 77.376 1.00 20.65 379 ASP A CA 1
ATOM 1624 C C . ASP A 1 208 ? 26.509 157.749 78.107 1.00 19.28 379 ASP A C 1
ATOM 1625 O O . ASP A 1 208 ? 25.600 157.064 77.641 1.00 18.85 379 ASP A O 1
ATOM 1630 N N . GLY A 1 209 ? 27.117 157.462 79.254 1.00 19.82 380 GLY A N 1
ATOM 1631 C CA . GLY A 1 209 ? 26.749 156.287 80.023 1.00 20.60 380 GLY A CA 1
ATOM 1632 C C . GLY A 1 209 ? 25.288 156.216 80.413 1.00 21.55 380 GLY A C 1
ATOM 1633 O O . GLY A 1 209 ? 24.662 155.165 80.314 1.00 22.25 380 GLY A O 1
ATOM 1634 N N . ARG A 1 210 ? 24.749 157.344 80.856 1.00 21.21 381 ARG A N 1
ATOM 1635 C CA . ARG A 1 210 ? 23.360 157.435 81.282 1.00 22.65 381 ARG A CA 1
ATOM 1636 C C . ARG A 1 210 ? 22.354 157.125 80.168 1.00 21.32 381 ARG A C 1
ATOM 1637 O O . ARG A 1 210 ? 21.387 156.388 80.378 1.00 20.50 381 ARG A O 1
ATOM 1645 N N . GLU A 1 211 ? 22.584 157.681 78.985 1.00 18.88 382 GLU A N 1
ATOM 1646 C CA . GLU A 1 211 ? 21.688 157.460 77.861 1.00 20.01 382 GLU A CA 1
ATOM 1647 C C . GLU A 1 211 ? 21.795 156.053 77.273 1.00 17.70 382 GLU A C 1
ATOM 1648 O O . GLU A 1 211 ? 20.790 155.478 76.848 1.00 17.74 382 GLU A O 1
ATOM 1654 N N . SER A 1 212 ? 23.003 155.494 77.245 1.00 14.70 383 SER A N 1
ATOM 1655 C CA . SER A 1 212 ? 23.182 154.146 76.710 1.00 13.71 383 SER A CA 1
ATOM 1656 C C . SER A 1 212 ? 22.468 153.144 77.616 1.00 12.57 383 SER A C 1
ATOM 1657 O O . SER A 1 212 ? 21.796 152.232 77.136 1.00 11.55 383 SER A O 1
ATOM 1660 N N . VAL A 1 213 ? 22.615 153.322 78.926 1.00 12.04 384 VAL A N 1
ATOM 1661 C CA . VAL A 1 213 ? 21.968 152.444 79.899 1.00 12.91 384 VAL A CA 1
ATOM 1662 C C . VAL A 1 213 ? 20.453 152.626 79.859 1.00 12.69 384 VAL A C 1
ATOM 1663 O O . VAL A 1 213 ? 19.711 151.649 79.880 1.00 11.77 384 VAL A O 1
ATOM 1667 N N . GLY A 1 214 ? 20.001 153.877 79.807 1.00 12.56 385 GLY A N 1
ATOM 1668 C CA . GLY A 1 214 ? 18.570 154.149 79.757 1.00 11.73 385 GLY A CA 1
ATOM 1669 C C . GLY A 1 214 ? 17.929 153.582 78.498 1.00 11.88 385 GLY A C 1
ATOM 1670 O O . GLY A 1 214 ? 16.804 153.080 78.522 1.00 13.45 385 GLY A O 1
ATOM 1671 N N . PHE A 1 215 ? 18.648 153.670 77.387 1.00 12.13 386 PHE A N 1
ATOM 1672 C CA . PHE A 1 215 ? 18.161 153.151 76.111 1.00 13.25 386 PHE A CA 1
ATOM 1673 C C . PHE A 1 215 ? 17.971 151.632 76.191 1.00 12.97 386 PHE A C 1
ATOM 1674 O O . PHE A 1 215 ? 16.944 151.105 75.761 1.00 13.26 386 PHE A O 1
ATOM 1682 N N . LEU A 1 216 ? 18.946 150.931 76.764 1.00 11.70 387 LEU A N 1
ATOM 1683 C CA . LEU A 1 216 ? 18.861 149.475 76.868 1.00 11.54 387 LEU A CA 1
ATOM 1684 C C . LEU A 1 216 ? 17.808 149.044 77.899 1.00 11.23 387 LEU A C 1
ATOM 1685 O O . LEU A 1 216 ? 17.131 148.026 77.723 1.00 11.47 387 LEU A O 1
ATOM 1690 N N . VAL A 1 217 ? 17.671 149.816 78.974 1.00 11.21 388 VAL A N 1
ATOM 1691 C CA . VAL A 1 217 ? 16.675 149.519 80.001 1.00 11.16 388 VAL A CA 1
ATOM 1692 C C . VAL A 1 217 ? 15.272 149.659 79.390 1.00 13.36 388 VAL A C 1
ATOM 1693 O O . VAL A 1 217 ? 14.362 148.890 79.718 1.00 14.74 388 VAL A O 1
ATOM 1697 N N . THR A 1 218 ? 15.104 150.638 78.502 1.00 12.43 389 THR A N 1
ATOM 1698 C CA . THR A 1 218 ? 13.819 150.864 77.834 1.00 12.67 389 THR A CA 1
ATOM 1699 C C . THR A 1 218 ? 13.462 149.646 76.980 1.00 12.96 389 THR A C 1
ATOM 1700 O O . THR A 1 218 ? 12.323 149.188 76.980 1.00 13.17 389 THR A O 1
ATOM 1704 N N . ILE A 1 219 ? 14.438 149.124 76.246 1.00 12.27 390 ILE A N 1
ATOM 1705 C CA . ILE A 1 219 ? 14.206 147.951 75.419 1.00 11.80 390 ILE A CA 1
ATOM 1706 C C . ILE A 1 219 ? 13.809 146.779 76.317 1.00 13.61 390 ILE A C 1
ATOM 1707 O O . ILE A 1 219 ? 12.844 146.060 76.031 1.00 12.99 390 ILE A O 1
ATOM 1712 N N . LYS A 1 220 ? 14.547 146.598 77.410 1.00 11.39 391 LYS A N 1
ATOM 1713 C CA . LYS A 1 220 ? 14.262 145.526 78.356 1.00 11.37 391 LYS A CA 1
ATOM 1714 C C . LYS A 1 220 ? 12.827 145.614 78.890 1.00 11.30 391 LYS A C 1
ATOM 1715 O O . LYS A 1 220 ? 12.114 144.616 78.928 1.00 11.71 391 LYS A O 1
ATOM 1721 N N . GLU A 1 221 ? 12.409 146.807 79.304 1.00 11.54 392 GLU A N 1
ATOM 1722 C CA . GLU A 1 221 ? 11.062 146.992 79.845 1.00 12.89 392 GLU A CA 1
ATOM 1723 C C . GLU A 1 221 ? 9.965 146.707 78.834 1.00 12.59 392 GLU A C 1
ATOM 1724 O O . GLU A 1 221 ? 8.957 146.087 79.168 1.00 14.33 392 GLU A O 1
ATOM 1730 N N . LEU A 1 222 ? 10.161 147.156 77.599 1.00 11.64 393 LEU A N 1
ATOM 1731 C CA . LEU A 1 222 ? 9.164 146.957 76.552 1.00 13.64 393 LEU A CA 1
ATOM 1732 C C . LEU A 1 222 ? 9.106 145.512 76.063 1.00 14.26 393 LEU A C 1
ATOM 1733 O O . LEU A 1 222 ? 8.090 145.084 75.520 1.00 14.49 393 LEU A O 1
ATOM 1738 N N . LEU A 1 223 ? 10.184 144.757 76.253 1.00 12.93 394 LEU A N 1
ATOM 1739 C CA . LEU A 1 223 ? 10.179 143.358 75.837 1.00 13.35 394 LEU A CA 1
ATOM 1740 C C . LEU A 1 223 ? 9.573 142.485 76.942 1.00 14.28 394 LEU A C 1
ATOM 1741 O O . LEU A 1 223 ? 8.851 141.527 76.655 1.00 13.81 394 LEU A O 1
ATOM 1746 N N . GLU A 1 224 ? 9.857 142.820 78.200 1.00 12.33 395 GLU A N 1
ATOM 1747 C CA . GLU A 1 224 ? 9.320 142.051 79.319 1.00 13.64 395 GLU A CA 1
ATOM 1748 C C . GLU A 1 224 ? 7.820 142.282 79.498 1.00 13.27 395 GLU A C 1
ATOM 1749 O O . GLU A 1 224 ? 7.145 141.502 80.159 1.00 15.60 395 GLU A O 1
ATOM 1755 N N . ASP A 1 225 ? 7.305 143.353 78.904 1.00 14.09 396 ASP A N 1
ATOM 1756 C CA . ASP A 1 225 ? 5.874 143.650 78.944 1.00 13.68 396 ASP A CA 1
ATOM 1757 C C . ASP A 1 225 ? 5.516 144.579 77.787 1.00 13.57 396 ASP A C 1
ATOM 1758 O O . ASP A 1 225 ? 5.465 145.803 77.947 1.00 12.30 396 ASP A O 1
ATOM 1763 N N . PRO A 1 226 ? 5.274 144.001 76.600 1.00 14.09 397 PRO A N 1
ATOM 1764 C CA . PRO A 1 226 ? 4.919 144.734 75.378 1.00 14.41 397 PRO A CA 1
ATOM 1765 C C . PRO A 1 226 ? 3.763 145.715 75.574 1.00 15.21 397 PRO A C 1
ATOM 1766 O O . PRO A 1 226 ? 3.651 146.695 74.848 1.00 15.47 397 PRO A O 1
ATOM 1770 N N . THR A 1 227 ? 2.910 145.449 76.559 1.00 15.03 398 THR A N 1
ATOM 1771 C CA . THR A 1 227 ? 1.761 146.310 76.830 1.00 16.25 398 THR A CA 1
ATOM 1772 C C . THR A 1 227 ? 2.211 147.727 77.180 1.00 16.73 398 THR A C 1
ATOM 1773 O O . THR A 1 227 ? 1.466 148.691 77.003 1.00 16.60 398 THR A O 1
ATOM 1777 N N . ARG A 1 228 ? 3.433 147.847 77.684 1.00 16.87 399 ARG A N 1
ATOM 1778 C CA . ARG A 1 228 ? 3.972 149.149 78.048 1.00 18.11 399 ARG A CA 1
ATOM 1779 C C . ARG A 1 228 ? 4.050 150.067 76.830 1.00 17.51 399 ARG A C 1
ATOM 1780 O O . ARG A 1 228 ? 4.030 151.285 76.970 1.00 17.93 399 ARG A O 1
ATOM 1788 N N . LEU A 1 229 ? 4.137 149.481 75.637 1.00 17.33 400 LEU A N 1
ATOM 1789 C CA . LEU A 1 229 ? 4.172 150.271 74.405 1.00 19.28 400 LEU A CA 1
ATOM 1790 C C . LEU A 1 229 ? 2.839 151.017 74.234 1.00 20.33 400 LEU A C 1
ATOM 1791 O O . LEU A 1 229 ? 2.803 152.140 73.725 1.00 20.70 400 LEU A O 1
ATOM 1796 N N . LEU A 1 230 ? 1.749 150.385 74.669 1.00 19.97 401 LEU A N 1
ATOM 1797 C CA . LEU A 1 230 ? 0.413 150.975 74.575 1.00 21.03 401 LEU A CA 1
ATOM 1798 C C . LEU A 1 230 ? 0.211 152.084 75.604 1.00 20.10 401 LEU A C 1
ATOM 1799 O O . LEU A 1 230 ? -0.315 153.151 75.286 1.00 20.56 401 LEU A O 1
ATOM 1804 N N . LEU A 1 231 ? 0.627 151.827 76.838 1.00 18.13 402 LEU A N 1
ATOM 1805 C CA . LEU A 1 231 ? 0.480 152.804 77.909 1.00 18.85 402 LEU A CA 1
ATOM 1806 C C . LEU A 1 231 ? 1.511 153.921 77.811 1.00 19.13 402 LEU A C 1
ATOM 1807 O O . LEU A 1 231 ? 1.279 155.033 78.280 1.00 18.81 402 LEU A O 1
ATOM 1812 N N . ASP A 1 232 ? 2.650 153.614 77.201 1.00 20.50 403 ASP A N 1
ATOM 1813 C CA . ASP A 1 232 ? 3.734 154.576 77.076 1.00 22.00 403 ASP A CA 1
ATOM 1814 C C . ASP A 1 232 ? 4.270 154.907 78.467 1.00 22.20 403 ASP A C 1
ATOM 1815 O O . ASP A 1 232 ? 4.274 156.061 78.891 1.00 23.14 403 ASP A O 1
ATOM 1820 N N . VAL A 1 233 ? 4.692 153.868 79.180 1.00 20.91 404 VAL A N 1
ATOM 1821 C CA . VAL A 1 233 ? 5.263 153.995 80.519 1.00 23.43 404 VAL A CA 1
ATOM 1822 C C . VAL A 1 233 ? 6.459 153.052 80.619 1.00 23.24 404 VAL A C 1
ATOM 1823 O O . VAL A 1 233 ? 7.233 153.176 81.590 1.00 24.03 404 VAL A O 1
#

Nearest PDB structures (foldseek):
  9dz8-assembly1_A  TM=9.943E-01  e=3.963E-49  Escherichia coli BL21(DE3)
  1c4t-assembly1_A  TM=9.871E-01  e=2.492E-46  Escherichia coli BL21(DE3)
  7uol-assembly1_D  TM=9.778E-01  e=1.606E-36  Bos taurus
  3mae-assembly1_A  TM=9.370E-01  e=5.185E-28  Listeria monocytogenes serotype 4b str. F2365
  6zzn-assembly1_A  TM=9.335E-01  e=1.179E-26  Mycobacterium tuberculosis H37Rv

Foldseek 3Di:
DDPDDDDDDDPVSVVVVVPLVVQVVVFAKDKDKDKAFQVVVVVCQVVCQVVVCVVLVFGQDCVLLLLLLLVLLCVVQQLQLWFDDPPDIGGDPAAKEWEWEQEPVGIATFIDGRSVVDDSSRVRVVVVVQNVCSHVVNQDVNRRDDGQEYEYEPQVVVDQDDADRGDPRHFKYKYKHHFCWDWDQDPNDTDTTRMIMMMMMGGCVRDPPVSSVSSVVSSNVCSNPVCCSVVVD

Secondary structure (DSSP, 8-state):
--S----PPPHHHHHHHHHHHHHHTTS-EEEEEEEEE-HHHHHHHHHHHHHHHHHHSS---SHHHHHHHHHHHHHH-TTTT-EEETTEEE--SS--EEE-EEETTEEE--EETTGGG--HHHHHHHHHHHHHHTTTT---HHHHS--SEEEEEGGGGT-----PPP-TT-SEEEEEEEEEEEEEEETTEEEEEEEEEEEEEEETTT--HHHHHHHHHHHHHHHH-TTHHHHT-

CATH classification: 3.30.559.10

GO terms:
  GO:0005515 protein binding (F, IPI)
  GO:0005829 cytosol (C, IDA)
  GO:0031405 lipoic acid binding (F, IDA)
  GO:0045252 oxoglutarate dehydrogenase complex (C, IDA)
  GO:0004149 dihydrolipoyllysine-residue succinyltransferase activity (F, IDA)
  GO:0004149 dihydrolipoyllysine-residue succinyltransferase activity (F, IMP)
  GO:0006099 tricarboxylic acid cycle (P, IMP)
  GO:0005737 cytoplasm (C, IDA)
  GO:0006099 tricarboxylic acid cycle (P, IDA)

Sequence (233 aa):
ARSEKRVPMTRLRKRVAERLLEAKNSTAMLTTFNEVNMKPIMDLRKQYGEAFEKRHGIRLGFMSFYVKAVVEALKRYPEVNASIDGDDVVYHNYFDVSMAVSTPRGLVTPVLRDVDTLGMADIEKKIKELAVKGRDGKLTVEDLTGGNFTITNGGVFGSLMSTPIINPPQSAILGMHAIKDRPMAVNGQVEILPMMYLALSYDHRLIDGRESVGFLVTIKELLEDPTRLLLDV

B-factor: mean 28.45, std 16.34, range [6.3, 79.77]

Radius of gyration: 18.85 Å; Cα contacts (8 Å, |Δi|>4): 409; chains: 1; bounding box: 58×50×52 Å

Organism: Escherichia coli (strain K12) (NCBI:txid83333)